Protein AF-0000000066501555 (afdb_homodimer)

Secondary structure (DSSP, 8-state):
---TT-EEEEEEE--HHHHHHHHHHH----HHHH-HHHHHTSTTSSPBPPHHHHHTHHHHHHHHHSTT-EEEEEEEEE-SPPBTT-EEEEEEEEEEEETTEEEEEEEEEEE-SSTT---EEEEEEEEEEE-TT-----------------/---TT-EEEEEEE--HHHHHHHHHHH----HHHH-HHHHHTSTTSSPBPPHHHHHTHHHHHHHHHSTT-EEEEEEEEE-SPPBTT-EEEEEEEEEEEETTEEEEEEEEEEE-SSTT---EEEEEEEEEEE-TT-----------------

Radius of gyration: 21.69 Å; Cα contacts (8 Å, |Δi|>4): 654; chains: 2; bounding box: 65×67×71 Å

Structure (mmCIF, N/CA/C/O backbone):
data_AF-0000000066501555-model_v1
#
loop_
_entity.id
_entity.type
_entity.pdbx_description
1 polymer 'MaoC-like domain-containing protein'
#
loop_
_atom_site.group_PDB
_atom_site.id
_atom_site.type_symbol
_atom_site.label_atom_id
_atom_site.label_alt_id
_atom_site.label_comp_id
_atom_site.label_asym_id
_atom_site.label_entity_id
_atom_site.label_seq_id
_atom_site.pdbx_PDB_ins_code
_atom_site.Cartn_x
_atom_site.Cartn_y
_atom_site.Cartn_z
_atom_site.occupancy
_atom_site.B_iso_or_equiv
_atom_site.auth_seq_id
_atom_site.auth_comp_id
_atom_site.auth_asym_id
_atom_site.auth_atom_id
_atom_site.pdbx_PDB_model_num
ATOM 1 N N . MET A 1 1 ? -9.945 20.438 16.562 1 82.12 1 MET A N 1
ATOM 2 C CA . MET A 1 1 ? -9.023 19.594 17.312 1 82.12 1 MET A CA 1
ATOM 3 C C . MET A 1 1 ? -9.375 18.125 17.141 1 82.12 1 MET A C 1
ATOM 5 O O . MET A 1 1 ? -10.547 17.75 17.172 1 82.12 1 MET A O 1
ATOM 9 N N . ILE A 1 2 ? -8.383 17.25 16.859 1 92.44 2 ILE A N 1
ATOM 10 C CA . ILE A 1 2 ? -8.656 15.836 16.672 1 92.44 2 ILE A CA 1
ATOM 11 C C . ILE A 1 2 ? -8.766 15.148 18.031 1 92.44 2 ILE A C 1
ATOM 13 O O . ILE A 1 2 ? -8.203 15.617 19.016 1 92.44 2 ILE A O 1
ATOM 17 N N . LYS A 1 3 ? -9.578 14.094 18.109 1 94.31 3 LYS A N 1
ATOM 18 C CA . LYS A 1 3 ? -9.703 13.297 19.328 1 94.31 3 LYS A CA 1
ATOM 19 C C . LYS A 1 3 ? -9.781 11.805 19 1 94.31 3 LYS A C 1
ATOM 21 O O . LYS A 1 3 ? -10.156 11.43 17.891 1 94.31 3 LYS A O 1
ATOM 26 N N . ILE A 1 4 ? -9.406 11.047 20.031 1 97.25 4 ILE A N 1
ATOM 27 C CA . ILE A 1 4 ? -9.562 9.602 19.922 1 97.25 4 ILE A CA 1
ATOM 28 C C . ILE A 1 4 ? -11.023 9.266 19.609 1 97.25 4 ILE A C 1
ATOM 30 O O . ILE A 1 4 ? -11.938 9.828 20.219 1 97.25 4 ILE A O 1
ATOM 34 N N . GLY A 1 5 ? -11.258 8.461 18.609 1 98.06 5 GLY A N 1
ATOM 35 C CA . GLY A 1 5 ? -12.609 8.094 18.203 1 98.06 5 GLY A CA 1
ATOM 36 C C . GLY A 1 5 ? -13.062 8.789 16.922 1 98.06 5 GLY A C 1
ATOM 37 O O . GLY A 1 5 ? -14.031 8.367 16.297 1 98.06 5 GLY A O 1
ATOM 38 N N . ASP A 1 6 ? -12.375 9.852 16.547 1 98.06 6 ASP A N 1
ATOM 39 C CA . ASP A 1 6 ? -12.703 10.523 15.289 1 98.06 6 ASP A CA 1
ATOM 40 C C . ASP A 1 6 ? -12.594 9.555 14.117 1 98.06 6 ASP A C 1
ATOM 42 O O . ASP A 1 6 ? -11.672 8.75 14.047 1 98.06 6 ASP A O 1
ATOM 46 N N . ILE A 1 7 ? -13.609 9.609 13.18 1 98.62 7 ILE A N 1
ATOM 47 C CA . ILE A 1 7 ? -13.664 8.734 12.008 1 98.62 7 ILE A CA 1
ATOM 48 C C . ILE A 1 7 ? -13.695 9.578 10.734 1 98.62 7 ILE A C 1
ATOM 50 O O . ILE A 1 7 ? -14.414 10.578 10.664 1 98.62 7 ILE A O 1
ATOM 54 N N . ASP A 1 8 ? -12.906 9.242 9.789 1 98.62 8 ASP A N 1
ATOM 55 C CA . ASP A 1 8 ? -12.961 9.789 8.438 1 98.62 8 ASP A CA 1
ATOM 56 C C . ASP A 1 8 ? -13.078 8.672 7.398 1 98.62 8 ASP A C 1
ATOM 58 O O . ASP A 1 8 ? -12.75 7.52 7.684 1 98.62 8 ASP A O 1
ATOM 62 N N . GLU A 1 9 ? -13.602 8.984 6.219 1 98.44 9 GLU A N 1
ATOM 63 C CA . GLU A 1 9 ? -13.789 7.969 5.188 1 98.44 9 GLU A CA 1
ATOM 64 C C . GLU A 1 9 ? -13.641 8.57 3.791 1 98.44 9 GLU A C 1
ATOM 66 O O . GLU A 1 9 ? -13.664 9.797 3.633 1 98.44 9 GLU A O 1
ATOM 71 N N . PHE A 1 10 ? -13.469 7.75 2.885 1 97.56 10 PHE A N 1
ATOM 72 C CA . PHE A 1 10 ? -13.352 8.039 1.46 1 97.56 10 PHE A CA 1
ATOM 73 C C . PHE A 1 10 ? -13.836 6.855 0.628 1 97.56 10 PHE A C 1
ATOM 75 O O . PHE A 1 10 ? -13.516 5.703 0.931 1 97.56 10 PHE A O 1
ATOM 82 N N . THR A 1 11 ? -14.781 7.102 -0.335 1 97.38 11 THR A N 1
ATOM 83 C CA . THR A 1 11 ? -15.352 6.047 -1.162 1 97.38 11 THR A CA 1
ATOM 84 C C . THR A 1 11 ? -14.984 6.246 -2.629 1 97.38 11 THR A C 1
ATOM 86 O O . THR A 1 11 ? -15.016 7.375 -3.131 1 97.38 11 THR A O 1
ATOM 89 N N . LYS A 1 12 ? -14.719 5.121 -3.268 1 97.38 12 LYS A N 1
ATOM 90 C CA . LYS A 1 12 ? -14.336 5.18 -4.676 1 97.38 12 LYS A CA 1
ATOM 91 C C . LYS A 1 12 ? -14.719 3.898 -5.406 1 97.38 12 LYS A C 1
ATOM 93 O O . LYS A 1 12 ? -14.562 2.801 -4.867 1 97.38 12 LYS A O 1
ATOM 98 N N . LYS A 1 13 ? -15.203 4.098 -6.621 1 97.69 13 LYS A N 1
ATOM 99 C CA . LYS A 1 13 ? -15.297 2.961 -7.531 1 97.69 13 LYS A CA 1
ATOM 100 C C . LYS A 1 13 ? -13.953 2.674 -8.195 1 97.69 13 LYS A C 1
ATOM 102 O O . LYS A 1 13 ? -13.352 3.562 -8.797 1 97.69 13 LYS A O 1
ATOM 107 N N . ILE A 1 14 ? -13.469 1.446 -8.133 1 98.44 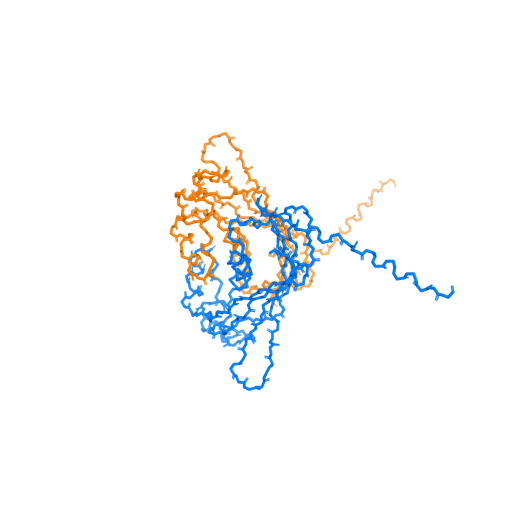14 ILE A N 1
ATOM 108 C CA . ILE A 1 14 ? -12.195 1.093 -8.75 1 98.44 14 ILE A CA 1
ATOM 109 C C . ILE A 1 14 ? -12.438 0.48 -10.133 1 98.44 14 ILE A C 1
ATOM 111 O O . ILE A 1 14 ? -12.875 -0.67 -10.234 1 98.44 14 ILE A O 1
ATOM 115 N N . THR A 1 15 ? -12.055 1.203 -11.109 1 98.44 15 THR A N 1
ATOM 116 C CA . THR A 1 15 ? -12.359 0.817 -12.477 1 98.44 15 THR A CA 1
ATOM 117 C C . THR A 1 15 ? -11.227 -0.014 -13.078 1 98.44 15 THR A C 1
ATOM 119 O O . THR A 1 15 ? -10.141 -0.095 -12.5 1 98.44 15 THR A O 1
ATOM 122 N N . SER A 1 16 ? -11.562 -0.606 -14.289 1 98.44 16 SER A N 1
ATOM 123 C CA . SER A 1 16 ? -10.531 -1.345 -15.016 1 98.44 16 SER A CA 1
ATOM 124 C C . SER A 1 16 ? -9.375 -0.437 -15.406 1 98.44 16 SER A C 1
ATOM 126 O O . SER A 1 16 ? -8.219 -0.876 -15.445 1 98.44 16 SER A O 1
ATOM 128 N N . ASN A 1 17 ? -9.711 0.8 -15.688 1 98.44 17 ASN A N 1
ATOM 129 C CA . ASN A 1 17 ? -8.656 1.751 -16.016 1 98.44 17 ASN A CA 1
ATOM 130 C C . ASN A 1 17 ? -7.754 2.031 -14.82 1 98.44 17 ASN A C 1
ATOM 132 O O . ASN A 1 17 ? -6.535 2.146 -14.969 1 98.44 17 ASN A O 1
ATOM 136 N N . ASP A 1 18 ? -8.32 2.193 -13.656 1 98.75 18 ASP A N 1
ATOM 137 C CA . ASP A 1 18 ? -7.523 2.355 -12.445 1 98.75 18 ASP A CA 1
ATOM 138 C C . ASP A 1 18 ? -6.539 1.2 -12.281 1 98.75 18 ASP A C 1
ATOM 140 O O . ASP A 1 18 ? -5.363 1.416 -11.977 1 98.75 18 ASP A O 1
ATOM 144 N N . VAL A 1 19 ? -7.047 -0.031 -12.5 1 98.81 19 VAL A N 1
ATOM 145 C CA . VAL A 1 19 ? -6.258 -1.243 -12.32 1 98.81 19 VAL A CA 1
ATOM 146 C C . VAL A 1 19 ? -5.121 -1.274 -13.344 1 98.81 19 VAL A C 1
ATOM 148 O O . VAL A 1 19 ? -3.975 -1.571 -13 1 98.81 19 VAL A O 1
ATOM 151 N N . LYS A 1 20 ? -5.41 -0.957 -14.555 1 98.62 20 LYS A N 1
ATOM 152 C CA . LYS A 1 20 ? -4.402 -0.938 -15.609 1 98.62 20 LYS A CA 1
ATOM 153 C C . LYS A 1 20 ? -3.312 0.087 -15.32 1 98.62 20 LYS A C 1
ATOM 155 O O . LYS A 1 20 ? -2.123 -0.215 -15.43 1 98.62 20 LYS A O 1
ATOM 160 N N . LEU A 1 21 ? -3.721 1.275 -14.969 1 98.69 21 LEU A N 1
ATOM 161 C CA . LEU A 1 21 ? -2.76 2.336 -14.688 1 98.69 21 LEU A CA 1
ATOM 162 C C . LEU A 1 21 ? -1.898 1.977 -13.477 1 98.69 21 LEU A C 1
ATOM 164 O O . LEU A 1 21 ? -0.69 2.227 -13.477 1 98.69 21 LEU A O 1
ATOM 168 N N . PHE A 1 22 ? -2.531 1.4 -12.453 1 98.81 22 PHE A N 1
ATOM 169 C CA . PHE A 1 22 ? -1.782 0.979 -11.273 1 98.81 22 PHE A CA 1
ATOM 170 C C . PHE A 1 22 ? -0.726 -0.054 -11.648 1 98.81 22 PHE A C 1
ATOM 172 O O . PHE A 1 22 ? 0.418 0.03 -11.195 1 98.81 22 PHE A O 1
ATOM 179 N N . SER A 1 23 ? -1.128 -1.003 -12.438 1 98.62 23 SER A N 1
ATOM 180 C CA . SER A 1 23 ? -0.2 -2.025 -12.914 1 98.62 23 SER A CA 1
ATOM 181 C C . SER A 1 23 ? 0.998 -1.397 -13.617 1 98.62 23 SER A C 1
ATOM 183 O O . SER A 1 23 ? 2.139 -1.812 -13.406 1 98.62 23 SER A O 1
ATOM 185 N N . GLU A 1 24 ? 0.751 -0.413 -14.414 1 98 24 GLU A N 1
ATOM 186 C CA . GLU A 1 24 ? 1.814 0.265 -15.148 1 98 24 GLU A CA 1
ATOM 187 C C . GLU A 1 24 ? 2.748 1.015 -14.195 1 98 24 GLU A C 1
ATOM 189 O O . GLU A 1 24 ? 3.965 1.017 -14.391 1 98 24 GLU A O 1
ATOM 194 N N . ILE A 1 25 ? 2.191 1.583 -13.227 1 98.19 25 ILE A N 1
ATOM 195 C CA . ILE A 1 25 ? 2.941 2.436 -12.312 1 98.19 25 ILE A CA 1
ATOM 196 C C . ILE A 1 25 ? 3.812 1.575 -11.398 1 98.19 25 ILE A C 1
ATOM 198 O O . ILE A 1 25 ? 4.984 1.886 -11.18 1 98.19 25 ILE A O 1
ATOM 202 N N . CYS A 1 26 ? 3.291 0.505 -10.875 1 97.62 26 CYS A N 1
ATOM 203 C CA . CYS A 1 26 ? 4.043 -0.246 -9.875 1 97.62 26 CYS A CA 1
ATOM 204 C C . CYS A 1 26 ? 4.746 -1.441 -10.508 1 97.62 26 CYS A C 1
ATOM 206 O O . CYS A 1 26 ? 5.633 -2.037 -9.898 1 97.62 26 CYS A O 1
ATOM 208 N N . GLY A 1 27 ? 4.266 -1.909 -11.711 1 97.06 27 GLY A N 1
ATOM 209 C CA . GLY A 1 27 ? 4.93 -2.994 -12.414 1 97.06 27 GLY A CA 1
ATOM 210 C C . GLY A 1 27 ? 4.297 -4.348 -12.156 1 97.06 27 GLY A C 1
ATOM 211 O O . GLY A 1 27 ? 4.758 -5.363 -12.68 1 97.06 27 GLY A O 1
ATOM 212 N N . ASP A 1 28 ? 3.291 -4.438 -11.336 1 97.88 28 ASP A N 1
ATOM 213 C CA . ASP A 1 28 ? 2.592 -5.691 -11.078 1 97.88 28 ASP A CA 1
ATOM 214 C C . ASP A 1 28 ? 1.61 -6.016 -12.203 1 97.88 28 ASP A C 1
ATOM 216 O O . ASP A 1 28 ? 0.48 -5.523 -12.211 1 97.88 28 ASP A O 1
ATOM 220 N N . ALA A 1 29 ? 2.023 -6.922 -13.047 1 97.19 29 ALA A N 1
ATOM 221 C CA . ALA A 1 29 ? 1.199 -7.309 -14.188 1 97.19 29 ALA A CA 1
ATOM 222 C C . ALA A 1 29 ? 0.666 -8.727 -14.023 1 97.19 29 ALA A C 1
ATOM 224 O O . ALA A 1 29 ? 0.484 -9.445 -15.008 1 97.19 29 ALA A O 1
ATOM 225 N N . ASN A 1 30 ? 0.492 -9.18 -12.812 1 97.12 30 ASN A N 1
ATOM 226 C CA . ASN A 1 30 ? -0.132 -10.469 -12.539 1 97.12 30 ASN A CA 1
ATOM 227 C C . ASN A 1 30 ? -1.438 -10.641 -13.305 1 97.12 30 ASN A C 1
ATOM 229 O O . ASN A 1 30 ? -2.326 -9.797 -13.227 1 97.12 30 ASN A O 1
ATOM 233 N N . PRO A 1 31 ? -1.565 -11.656 -14.047 1 96.31 31 PRO A N 1
ATOM 234 C CA . PRO A 1 31 ? -2.73 -11.805 -14.922 1 96.31 31 PRO A CA 1
ATOM 235 C C . PRO A 1 31 ? -4.047 -11.82 -14.156 1 96.31 31 PRO A C 1
ATOM 237 O O . PRO A 1 31 ? -5.098 -11.492 -14.711 1 96.31 31 PRO A O 1
ATOM 240 N N . ILE A 1 32 ? -4.035 -12.133 -12.898 1 96.31 32 ILE A N 1
ATOM 241 C CA . ILE A 1 32 ? -5.254 -12.18 -12.102 1 96.31 32 ILE A CA 1
ATOM 242 C C . ILE A 1 32 ? -5.898 -10.797 -12.055 1 96.31 32 ILE A C 1
ATOM 244 O O . ILE A 1 32 ? -7.086 -10.664 -11.75 1 96.31 32 ILE A O 1
ATOM 248 N N . HIS A 1 33 ? -5.109 -9.75 -12.312 1 98.25 33 HIS A N 1
ATOM 249 C CA . HIS A 1 33 ? -5.598 -8.383 -12.227 1 98.25 33 HIS A CA 1
ATOM 250 C C . HIS A 1 33 ? -6.012 -7.855 -13.594 1 98.25 33 HIS A C 1
ATOM 252 O O . HIS A 1 33 ? -6.758 -6.879 -13.695 1 98.25 33 HIS A O 1
ATOM 258 N N . LEU A 1 34 ? -5.555 -8.438 -14.641 1 98 34 LEU A N 1
ATOM 259 C CA . LEU A 1 34 ? -5.582 -7.738 -15.922 1 98 34 LEU A CA 1
ATOM 260 C C . LEU A 1 34 ? -6.215 -8.609 -17 1 98 34 LEU A C 1
ATOM 262 O O . LEU A 1 34 ? -6.73 -8.094 -18 1 98 34 LEU A O 1
ATOM 266 N N . ASP A 1 35 ? -6.129 -9.922 -16.859 1 97.44 35 ASP A N 1
ATOM 267 C CA . ASP A 1 35 ? -6.496 -10.852 -17.922 1 97.44 35 ASP A CA 1
ATOM 268 C C . ASP A 1 35 ? -7.812 -11.562 -17.594 1 97.44 35 ASP A C 1
ATOM 270 O O . ASP A 1 35 ? -7.828 -12.547 -16.859 1 97.44 35 ASP A O 1
ATOM 274 N N . GLU A 1 36 ? -8.852 -11.172 -18.266 1 97.44 36 GLU A N 1
ATOM 275 C CA . GLU A 1 36 ? -10.172 -11.727 -18.016 1 97.44 36 GLU A CA 1
ATOM 276 C C . GLU A 1 36 ? -10.211 -13.219 -18.328 1 97.44 36 GLU A C 1
ATOM 278 O O . GLU A 1 36 ? -10.852 -14 -17.609 1 97.44 36 GLU A O 1
ATOM 283 N N . SER A 1 37 ? -9.586 -13.578 -19.453 1 97.38 37 SER A N 1
ATOM 284 C CA . SER A 1 37 ? -9.57 -14.984 -19.828 1 97.38 37 SER A CA 1
ATOM 285 C C . SER A 1 37 ? -8.867 -15.836 -18.781 1 97.38 37 SER A C 1
ATOM 287 O O . SER A 1 37 ? -9.32 -16.938 -18.453 1 97.38 37 SER A O 1
ATOM 289 N N . TYR A 1 38 ? -7.789 -15.352 -18.297 1 95.25 38 TYR A N 1
ATOM 290 C CA . TYR A 1 38 ? -7.082 -16.047 -17.234 1 95.25 38 TYR A CA 1
ATOM 291 C C . TYR A 1 38 ? -7.938 -16.125 -15.969 1 95.25 38 TYR A C 1
ATOM 293 O O . TYR A 1 38 ? -8.086 -17.203 -15.375 1 95.25 38 TYR A O 1
ATOM 301 N N . SER A 1 39 ? -8.477 -14.984 -15.555 1 95.88 39 SER A N 1
ATOM 302 C CA . SER A 1 39 ? -9.203 -14.875 -14.297 1 95.88 39 SER A CA 1
ATOM 303 C C . SER A 1 39 ? -10.453 -15.742 -14.305 1 95.88 39 SER A C 1
ATOM 305 O O . SER A 1 39 ? -10.859 -16.266 -13.266 1 95.88 39 SER A O 1
ATOM 307 N N . LYS A 1 40 ? -11.047 -15.961 -15.453 1 96.81 40 LYS A N 1
ATOM 308 C CA . LYS A 1 40 ? -12.219 -16.812 -15.586 1 96.81 40 LYS A CA 1
ATOM 309 C C . LYS A 1 40 ? -11.914 -18.25 -15.164 1 96.81 40 LYS A C 1
ATOM 311 O O . LYS A 1 40 ? -12.812 -18.984 -14.734 1 96.81 40 LYS A O 1
ATOM 316 N N . LYS A 1 41 ? -10.727 -18.594 -15.25 1 94.69 41 LYS A N 1
ATOM 317 C CA . LYS A 1 41 ? -10.312 -19.969 -14.953 1 94.69 41 LYS A CA 1
ATOM 318 C C . LYS A 1 41 ? -9.875 -20.094 -13.5 1 94.69 41 LYS A C 1
ATOM 320 O O . LYS A 1 41 ? -9.547 -21.203 -13.039 1 94.69 41 LYS A O 1
ATOM 325 N N . THR A 1 42 ? -9.773 -18.984 -12.82 1 93.38 42 THR A N 1
ATOM 326 C CA . THR A 1 42 ? -9.43 -19.016 -11.406 1 93.38 42 THR A CA 1
ATOM 327 C C . THR A 1 42 ? -10.688 -19.156 -10.547 1 93.38 42 THR A C 1
ATOM 329 O O . THR A 1 42 ? -11.805 -19.109 -11.062 1 93.38 42 THR A O 1
ATOM 332 N N . ARG A 1 43 ? -10.492 -19.281 -9.258 1 93.69 43 ARG A N 1
ATOM 333 C CA . ARG A 1 43 ? -11.609 -19.391 -8.328 1 93.69 43 ARG A CA 1
ATOM 334 C C . ARG A 1 43 ? -12.406 -18.078 -8.273 1 93.69 43 ARG A C 1
ATOM 336 O O . ARG A 1 43 ? -13.547 -18.062 -7.797 1 93.69 43 ARG A O 1
ATOM 343 N N . TYR A 1 44 ? -11.883 -17.047 -8.766 1 95.44 44 TYR A N 1
ATOM 344 C CA . TYR A 1 44 ? -12.531 -15.75 -8.648 1 95.44 44 TYR A CA 1
ATOM 345 C C . TYR A 1 44 ? -13.5 -15.523 -9.797 1 95.44 44 TYR A C 1
ATOM 347 O O . TYR A 1 44 ? -14.453 -14.75 -9.672 1 95.44 44 TYR A O 1
ATOM 355 N N . GLY A 1 45 ? -13.195 -16.094 -10.906 1 96.94 45 GLY A N 1
ATOM 356 C CA . GLY A 1 45 ? -14.094 -16 -12.047 1 96.94 45 GLY A CA 1
ATOM 357 C C . GLY A 1 45 ? -14.008 -14.688 -12.789 1 96.94 45 GLY A C 1
ATOM 358 O O . GLY A 1 45 ? -14.523 -14.555 -13.898 1 96.94 45 GLY A O 1
ATOM 359 N N . LYS A 1 46 ? -13.492 -13.695 -12.195 1 96.94 46 LYS A N 1
ATOM 360 C CA . LYS A 1 46 ? -13.273 -12.375 -12.781 1 96.94 46 LYS A CA 1
ATOM 361 C C . LYS A 1 46 ? -12.031 -11.711 -12.203 1 96.94 46 LYS A C 1
ATOM 363 O O . LYS A 1 46 ? -11.484 -12.18 -11.203 1 96.94 46 LYS A O 1
ATOM 368 N N . CYS A 1 47 ? -11.57 -10.609 -12.844 1 97.94 47 CYS A N 1
ATOM 369 C CA . CYS A 1 47 ? -10.359 -9.938 -12.398 1 97.94 47 CYS A CA 1
ATOM 370 C C . CYS A 1 47 ? -10.555 -9.32 -11.016 1 97.94 47 CYS A C 1
ATOM 372 O O . CYS A 1 47 ? -11.578 -8.695 -10.75 1 97.94 47 CYS A O 1
ATOM 374 N N . ILE A 1 48 ? -9.594 -9.508 -10.219 1 98 48 ILE A N 1
ATOM 375 C CA . ILE A 1 48 ? -9.586 -8.875 -8.906 1 98 48 ILE A CA 1
ATOM 376 C C . ILE A 1 48 ? -8.648 -7.672 -8.922 1 98 48 ILE A C 1
ATOM 378 O O . ILE A 1 48 ? -7.746 -7.59 -9.75 1 98 48 ILE A O 1
ATOM 382 N N . VAL A 1 49 ? -8.898 -6.715 -8.062 1 98.62 49 VAL A N 1
ATOM 383 C CA . VAL A 1 49 ? -8.094 -5.508 -7.914 1 98.62 49 VAL A CA 1
ATOM 384 C C . VAL A 1 49 ? -6.844 -5.82 -7.098 1 98.62 49 VAL A C 1
ATOM 386 O O . VAL A 1 49 ? -6.891 -6.621 -6.16 1 98.62 49 VAL A O 1
ATOM 389 N N . HIS A 1 50 ? -5.734 -5.227 -7.496 1 98.75 50 HIS A N 1
ATOM 390 C CA . HIS A 1 50 ? -4.551 -5.332 -6.648 1 98.75 50 HIS A CA 1
ATOM 391 C C . HIS A 1 50 ? -4.875 -4.957 -5.203 1 98.75 50 HIS A C 1
ATOM 393 O O . HIS A 1 50 ? -5.391 -3.865 -4.941 1 98.75 50 HIS A O 1
ATOM 399 N N . GLY A 1 51 ? -4.469 -5.801 -4.27 1 98.62 51 GLY A N 1
ATOM 400 C CA . GLY A 1 51 ? -4.641 -5.449 -2.871 1 98.62 51 GLY A CA 1
ATOM 401 C C . GLY A 1 51 ? -3.979 -4.133 -2.502 1 98.62 51 GLY A C 1
ATOM 402 O O . GLY A 1 51 ? -4.539 -3.342 -1.741 1 98.62 51 GLY A O 1
ATOM 403 N N . ALA A 1 52 ? -2.822 -3.916 -3.02 1 98.75 52 ALA A N 1
ATOM 404 C CA . ALA A 1 52 ? -2.059 -2.703 -2.738 1 98.75 52 ALA A CA 1
ATOM 405 C C . ALA A 1 52 ? -2.803 -1.462 -3.223 1 98.75 52 ALA A C 1
ATOM 407 O O . ALA A 1 52 ? -2.717 -0.397 -2.605 1 98.75 52 ALA A O 1
ATOM 408 N N . LEU A 1 53 ? -3.498 -1.544 -4.332 1 98.81 53 LEU A N 1
ATOM 409 C CA . LEU A 1 53 ? -4.312 -0.429 -4.805 1 98.81 53 LEU A CA 1
ATOM 410 C C . LEU A 1 53 ? -5.453 -0.141 -3.832 1 98.81 53 LEU A C 1
ATOM 412 O O . LEU A 1 53 ? -5.676 1.013 -3.457 1 98.81 53 LEU A O 1
ATOM 416 N N . VAL A 1 54 ? -6.152 -1.123 -3.406 1 98.81 54 VAL A N 1
ATOM 417 C CA . VAL A 1 54 ? -7.219 -0.941 -2.428 1 98.81 54 VAL A CA 1
ATOM 418 C C . VAL A 1 54 ? -6.648 -0.343 -1.145 1 98.81 54 VAL A C 1
ATOM 420 O O . VAL A 1 54 ? -7.203 0.616 -0.6 1 98.81 54 VAL A O 1
ATOM 423 N N . ALA A 1 55 ? -5.527 -0.898 -0.691 1 98.88 55 ALA A N 1
ATOM 424 C CA . ALA A 1 55 ? -4.891 -0.436 0.54 1 98.88 55 ALA A CA 1
ATOM 425 C C . ALA A 1 55 ? -4.48 1.029 0.428 1 98.88 55 ALA A C 1
ATOM 427 O O . ALA A 1 55 ? -4.441 1.748 1.43 1 98.88 55 ALA A O 1
ATOM 428 N N . SER A 1 56 ? -4.156 1.479 -0.727 1 98.81 56 SER A N 1
ATOM 429 C CA . SER A 1 56 ? -3.676 2.842 -0.924 1 98.81 56 SER A CA 1
ATOM 430 C C . SER A 1 56 ? -4.781 3.861 -0.67 1 98.81 56 SER A C 1
ATOM 432 O O . SER A 1 56 ? -4.512 5.055 -0.516 1 98.81 56 SER A O 1
ATOM 434 N N . LEU A 1 57 ? -6.02 3.467 -0.599 1 98.81 57 LEU A N 1
ATOM 435 C CA . LEU A 1 57 ? -7.113 4.371 -0.273 1 98.81 57 LEU A CA 1
ATOM 436 C C . LEU A 1 57 ? -7.047 4.801 1.188 1 98.81 57 LEU A C 1
ATOM 438 O O . LEU A 1 57 ? -7.59 5.848 1.557 1 98.81 57 LEU A O 1
ATOM 442 N N . ILE A 1 58 ? -6.387 4.043 2.002 1 98.88 58 ILE A N 1
ATOM 443 C CA . ILE A 1 58 ? -6.328 4.309 3.436 1 98.88 58 ILE A CA 1
ATOM 444 C C . ILE A 1 58 ? -5.508 5.57 3.693 1 98.88 58 ILE A C 1
ATOM 446 O O . ILE A 1 58 ? -5.996 6.523 4.309 1 98.88 58 ILE A O 1
ATOM 450 N N . PRO A 1 59 ? -4.27 5.609 3.189 1 98.69 59 PRO A N 1
ATOM 451 C CA . PRO A 1 59 ? -3.543 6.867 3.377 1 98.69 59 PRO A CA 1
ATOM 452 C C . PRO A 1 59 ? -4.25 8.062 2.74 1 98.69 59 PRO A C 1
ATOM 454 O O . PRO A 1 59 ? -4.102 9.195 3.207 1 98.69 59 PRO A O 1
ATOM 457 N N . SER A 1 60 ? -5.039 7.84 1.72 1 98.56 60 SER A N 1
ATOM 458 C CA . SER A 1 60 ? -5.797 8.922 1.097 1 98.56 60 SER A CA 1
ATOM 459 C C . SER A 1 60 ? -6.801 9.523 2.072 1 98.56 60 SER A C 1
ATOM 461 O O . SER A 1 60 ? -6.973 10.742 2.117 1 98.56 60 SER A O 1
ATOM 463 N N . VAL A 1 61 ? -7.484 8.695 2.852 1 98.62 61 VAL A N 1
ATOM 464 C CA . VAL A 1 61 ? -8.406 9.172 3.881 1 98.62 61 VAL A CA 1
ATOM 465 C C . VAL A 1 61 ? -7.66 10.07 4.863 1 98.62 61 VAL A C 1
ATOM 467 O O . VAL A 1 61 ? -8.117 11.164 5.18 1 98.62 61 VAL A O 1
ATOM 470 N N . VAL A 1 62 ? -6.516 9.633 5.289 1 97.94 62 VAL A N 1
ATOM 471 C CA . VAL A 1 62 ? -5.742 10.328 6.312 1 97.94 62 VAL A CA 1
ATOM 472 C C . VAL A 1 62 ? -5.242 11.664 5.766 1 97.94 62 VAL A C 1
ATOM 474 O O . VAL A 1 62 ? -5.363 12.695 6.422 1 97.94 62 VAL A O 1
ATOM 477 N N . SER A 1 63 ? -4.703 11.625 4.562 1 96.69 63 SER A N 1
ATOM 478 C CA . SER A 1 63 ? -4.148 12.828 3.947 1 96.69 63 SER A CA 1
ATOM 479 C C . SER A 1 63 ? -5.23 13.875 3.719 1 96.69 63 SER A C 1
ATOM 481 O O . SER A 1 63 ? -4.969 15.078 3.838 1 96.69 63 SER A O 1
ATOM 483 N N . LYS A 1 64 ? -6.402 13.445 3.32 1 96.5 64 LYS A N 1
ATOM 484 C CA . LYS A 1 64 ? -7.516 14.367 3.104 1 96.5 64 LYS A CA 1
ATOM 485 C C . LYS A 1 64 ? -7.938 15.039 4.41 1 96.5 64 LYS A C 1
ATOM 487 O O . LYS A 1 64 ? -8.242 16.234 4.434 1 96.5 64 LYS A O 1
ATOM 492 N N . ALA A 1 65 ? -7.879 14.32 5.473 1 95.75 65 ALA A N 1
ATOM 493 C CA . ALA A 1 65 ? -8.297 14.836 6.777 1 95.75 65 ALA A CA 1
ATOM 494 C C . ALA A 1 65 ? -7.199 15.688 7.406 1 95.75 65 ALA A C 1
ATOM 496 O O . ALA A 1 65 ? -7.484 16.625 8.156 1 95.75 65 ALA A O 1
ATOM 497 N N . MET A 1 66 ? -5.977 15.375 7.078 1 94.31 66 MET A N 1
ATOM 498 C CA . MET A 1 66 ? -4.836 16.016 7.723 1 94.31 66 MET A CA 1
ATOM 499 C C . MET A 1 66 ? -3.732 16.312 6.707 1 94.31 66 MET A C 1
ATOM 501 O O . MET A 1 66 ? -2.646 15.727 6.781 1 94.31 66 MET A O 1
ATOM 505 N N . PRO A 1 67 ? -3.955 17.219 5.875 1 92.06 67 PRO A N 1
ATOM 506 C CA . PRO A 1 67 ? -2.916 17.547 4.895 1 92.06 67 PRO A CA 1
ATOM 507 C C . PRO A 1 67 ? -1.575 17.875 5.543 1 92.06 67 PRO A C 1
ATOM 509 O O . PRO A 1 67 ? -1.538 18.5 6.609 1 92.06 67 PRO A O 1
ATOM 512 N N . GLY A 1 68 ? -0.531 17.453 4.887 1 92.06 68 GLY A N 1
ATOM 513 C CA . GLY A 1 68 ? 0.806 17.703 5.402 1 92.06 68 GLY A CA 1
ATOM 514 C C . GLY A 1 68 ? 1.317 16.578 6.289 1 92.06 68 GLY A C 1
ATOM 515 O O . GLY A 1 68 ? 2.484 16.578 6.688 1 92.06 68 GLY A O 1
ATOM 516 N N . CYS A 1 69 ? 0.47 15.625 6.57 1 95.44 69 CYS A N 1
ATOM 517 C CA . CYS A 1 69 ? 0.886 14.508 7.422 1 95.44 69 CYS A CA 1
ATOM 518 C C . CYS A 1 69 ? 1.888 13.617 6.699 1 95.44 69 CYS A C 1
ATOM 520 O O . CYS A 1 69 ? 1.989 13.656 5.473 1 95.44 69 CYS A O 1
ATOM 522 N N . ILE A 1 70 ? 2.615 12.852 7.531 1 95.88 70 ILE A N 1
ATOM 523 C CA . ILE A 1 70 ? 3.594 11.898 7.02 1 95.88 70 ILE A CA 1
ATOM 524 C C . ILE A 1 70 ? 3.23 10.484 7.477 1 95.88 70 ILE A C 1
ATOM 526 O O . ILE A 1 70 ? 3.082 10.234 8.672 1 95.88 70 ILE A O 1
ATOM 530 N N . TYR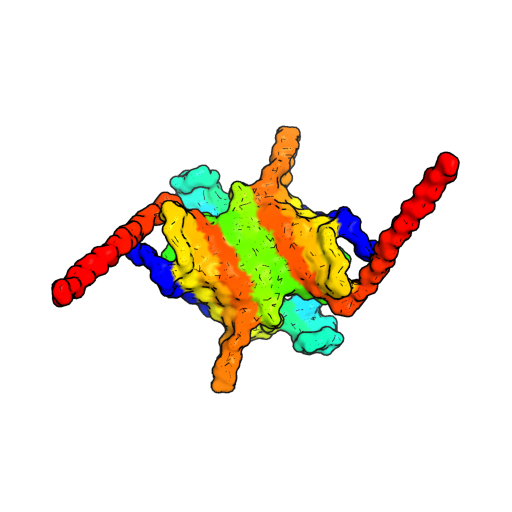 A 1 71 ? 3.09 9.609 6.535 1 97.31 71 TYR A N 1
ATOM 531 C CA . TYR A 1 71 ? 2.777 8.211 6.824 1 97.31 71 TYR A CA 1
ATOM 532 C C . TYR A 1 71 ? 4.016 7.465 7.309 1 97.31 71 TYR A C 1
ATOM 534 O O . TYR A 1 71 ? 5.055 7.484 6.645 1 97.31 71 TYR A O 1
ATOM 542 N N . ILE A 1 72 ? 3.918 6.73 8.461 1 97.94 72 ILE A N 1
ATOM 543 C CA . ILE A 1 72 ? 5.168 6.18 8.969 1 97.94 72 ILE A CA 1
ATOM 544 C C . ILE A 1 72 ? 5.031 4.672 9.156 1 97.94 72 ILE A C 1
ATOM 546 O O . ILE A 1 72 ? 6.031 3.957 9.266 1 97.94 72 ILE A O 1
ATOM 550 N N . HIS A 1 73 ? 3.816 4.184 9.297 1 98.88 73 HIS A N 1
ATOM 551 C CA . HIS A 1 73 ? 3.604 2.752 9.469 1 98.88 73 HIS A CA 1
ATOM 552 C C . HIS A 1 73 ? 2.246 2.33 8.914 1 98.88 73 HIS A C 1
ATOM 554 O O . HIS A 1 73 ? 1.263 3.062 9.047 1 98.88 73 HIS A O 1
ATOM 560 N N . GLU A 1 74 ? 2.207 1.147 8.352 1 98.88 74 GLU A N 1
ATOM 561 C CA . GLU A 1 74 ? 0.946 0.547 7.922 1 98.88 74 GLU A CA 1
ATOM 562 C C . GLU A 1 74 ? 0.996 -0.975 8.031 1 98.88 74 GLU A C 1
ATOM 564 O O . GLU A 1 74 ? 1.988 -1.597 7.645 1 98.88 74 GLU A O 1
ATOM 569 N N . GLU A 1 75 ? -0.027 -1.529 8.562 1 98.94 75 GLU A N 1
ATOM 570 C CA . GLU A 1 75 ? -0.263 -2.969 8.555 1 98.94 75 GLU A CA 1
ATOM 571 C C . GLU A 1 75 ? -1.665 -3.295 8.047 1 98.94 75 GLU A C 1
ATOM 573 O O . GLU A 1 75 ? -2.654 -2.756 8.547 1 98.94 75 GLU A O 1
ATOM 578 N N . VAL A 1 76 ? -1.712 -4.23 7.078 1 98.88 76 VAL A N 1
ATOM 579 C CA . VAL A 1 76 ? -3.012 -4.566 6.508 1 98.88 76 VAL A CA 1
ATOM 580 C C . VAL A 1 76 ? -3.135 -6.078 6.352 1 98.88 76 VAL A C 1
ATOM 582 O O . VAL A 1 76 ? -2.158 -6.758 6.023 1 98.88 76 VAL A O 1
ATOM 585 N N . ASN A 1 77 ? -4.289 -6.562 6.621 1 98.88 77 ASN A N 1
ATOM 586 C CA . ASN A 1 77 ? -4.75 -7.91 6.297 1 98.88 77 ASN A CA 1
ATOM 587 C C . ASN A 1 77 ? -5.773 -7.895 5.168 1 98.88 77 ASN A C 1
ATOM 589 O O . ASN A 1 77 ? -6.812 -7.242 5.273 1 98.88 77 ASN A O 1
ATOM 593 N N . PHE A 1 78 ? -5.414 -8.57 4.125 1 98.62 78 PHE A N 1
ATOM 594 C CA . PHE A 1 78 ? -6.344 -8.719 3.012 1 98.62 78 PHE A CA 1
ATOM 595 C C . PHE A 1 78 ? -7.273 -9.906 3.24 1 98.62 78 PHE A C 1
ATOM 597 O O . PHE A 1 78 ? -6.871 -11.062 3.074 1 98.62 78 PHE A O 1
ATOM 604 N N . THR A 1 79 ? -8.555 -9.625 3.467 1 97.69 79 THR A N 1
ATOM 605 C CA . THR A 1 79 ? -9.43 -10.656 4.016 1 97.69 79 THR A CA 1
ATOM 606 C C . THR A 1 79 ? -10.305 -11.266 2.92 1 97.69 79 THR A C 1
ATOM 608 O O . THR A 1 79 ? -10.711 -12.43 3.014 1 97.69 79 THR A O 1
ATOM 611 N N . LYS A 1 80 ? -10.664 -10.492 1.959 1 96.69 80 LYS A N 1
ATOM 612 C CA . LYS A 1 80 ? -11.469 -10.914 0.812 1 96.69 80 LYS A CA 1
ATOM 613 C C . LYS A 1 80 ? -11.023 -10.188 -0.458 1 96.69 80 LYS A C 1
ATOM 615 O O . LYS A 1 80 ? -10.406 -9.125 -0.39 1 96.69 80 LYS A O 1
ATOM 620 N N . PRO A 1 81 ? -11.352 -10.75 -1.571 1 96.88 81 PRO A N 1
ATOM 621 C CA . PRO A 1 81 ? -10.977 -10.062 -2.807 1 96.88 81 PRO A CA 1
ATOM 622 C C . PRO A 1 81 ? -11.852 -8.844 -3.088 1 96.88 81 PRO A C 1
ATOM 624 O O . PRO A 1 81 ? -13 -8.789 -2.635 1 96.88 81 PRO A O 1
ATOM 627 N N . THR A 1 82 ? -11.273 -7.867 -3.703 1 97.25 82 THR A N 1
ATOM 628 C CA . THR A 1 82 ? -11.992 -6.785 -4.359 1 97.25 82 THR A CA 1
ATOM 629 C C . THR A 1 82 ? -12.031 -7 -5.871 1 97.25 82 THR A C 1
ATOM 631 O O . THR A 1 82 ? -11.016 -7.352 -6.477 1 97.25 82 THR A O 1
ATOM 634 N N . PHE A 1 83 ? -13.195 -6.797 -6.461 1 97.56 83 PHE A N 1
ATOM 635 C CA . PHE A 1 83 ? -13.32 -7.023 -7.895 1 97.56 83 PHE A CA 1
ATOM 636 C C . PHE A 1 83 ? -13.336 -5.703 -8.656 1 97.56 83 PHE A C 1
ATOM 638 O O . PHE A 1 83 ? -13.734 -4.672 -8.109 1 97.56 83 PHE A O 1
ATOM 645 N N . VAL A 1 84 ? -12.844 -5.801 -9.883 1 97.62 84 VAL A N 1
ATOM 646 C CA . VAL A 1 84 ? -12.875 -4.633 -10.758 1 97.62 84 VAL A CA 1
ATOM 647 C C . VAL A 1 84 ? -14.297 -4.086 -10.836 1 97.62 84 VAL A C 1
ATOM 649 O O . VAL A 1 84 ? -15.258 -4.848 -11 1 97.62 84 VAL A O 1
ATOM 652 N N . ASN A 1 85 ? -14.414 -2.758 -10.586 1 96.81 85 ASN A N 1
ATOM 653 C CA . ASN A 1 85 ? -15.648 -1.984 -10.656 1 96.81 85 ASN A CA 1
ATOM 654 C C . ASN A 1 85 ? -16.422 -2.059 -9.344 1 96.81 85 ASN A C 1
ATOM 656 O O . ASN A 1 85 ? -17.562 -1.569 -9.258 1 96.81 85 ASN A O 1
ATOM 660 N N . ASP A 1 86 ? -15.859 -2.674 -8.344 1 96.12 86 ASP A N 1
ATOM 661 C CA . ASP A 1 86 ? -16.453 -2.572 -7.012 1 96.12 86 ASP A CA 1
ATOM 662 C C . ASP A 1 86 ? -16.375 -1.139 -6.488 1 96.12 86 ASP A C 1
ATOM 664 O O . ASP A 1 86 ? -15.484 -0.376 -6.867 1 96.12 86 ASP A O 1
ATOM 668 N N . ILE A 1 87 ? -17.312 -0.781 -5.664 1 97.25 87 ILE A N 1
ATOM 669 C CA . ILE A 1 87 ? -17.25 0.445 -4.875 1 97.25 87 ILE A CA 1
ATOM 670 C C . ILE A 1 87 ? -16.672 0.144 -3.498 1 97.25 87 ILE A C 1
ATOM 672 O O . ILE A 1 87 ? -17.203 -0.684 -2.756 1 97.25 87 ILE A O 1
ATOM 676 N N . VAL A 1 88 ? -15.586 0.845 -3.184 1 97.75 88 VAL A N 1
ATOM 677 C CA . VAL A 1 88 ? -14.859 0.565 -1.949 1 97.75 88 VAL A CA 1
ATOM 678 C C . VAL A 1 88 ? -14.898 1.788 -1.035 1 97.75 88 VAL A C 1
ATOM 680 O O . VAL A 1 88 ? -14.625 2.908 -1.473 1 97.75 88 VAL A O 1
ATOM 683 N N . LYS A 1 89 ? -15.258 1.561 0.185 1 98.06 89 LYS A N 1
ATOM 684 C CA . LYS A 1 89 ? -15.148 2.568 1.236 1 98.06 89 LYS A CA 1
ATOM 685 C C . LYS A 1 89 ? -13.945 2.303 2.137 1 98.06 89 LYS A C 1
ATOM 687 O O . LYS A 1 89 ? -13.859 1.247 2.768 1 98.06 89 LYS A O 1
ATOM 692 N N . ALA A 1 90 ? -13.055 3.246 2.182 1 98.75 90 ALA A N 1
ATOM 693 C CA . ALA A 1 90 ? -11.953 3.225 3.148 1 98.75 90 ALA A CA 1
ATOM 694 C C . ALA A 1 90 ? -12.281 4.086 4.363 1 98.75 90 ALA A C 1
ATOM 696 O O . ALA A 1 90 ? -12.805 5.191 4.227 1 98.75 90 ALA A O 1
ATOM 697 N N . GLU A 1 91 ? -11.914 3.533 5.512 1 98.81 91 GLU A N 1
ATOM 698 C CA . GLU A 1 91 ? -12.234 4.219 6.762 1 98.81 91 GLU A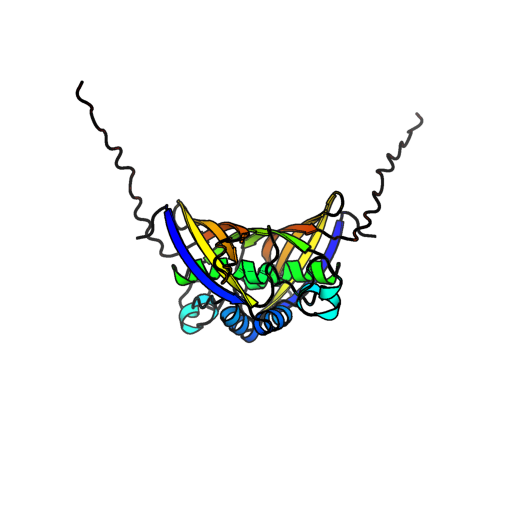 CA 1
ATOM 699 C C . GLU A 1 91 ? -11.062 4.164 7.734 1 98.81 91 GLU A C 1
ATOM 701 O O . GLU A 1 91 ? -10.398 3.133 7.859 1 98.81 91 GLU A O 1
ATOM 706 N N . THR A 1 92 ? -10.883 5.289 8.43 1 98.88 92 THR A N 1
ATOM 707 C CA . THR A 1 92 ? -9.883 5.348 9.492 1 98.88 92 THR A CA 1
ATOM 708 C C . THR A 1 92 ? -10.5 5.883 10.781 1 98.88 92 THR A C 1
ATOM 710 O O . THR A 1 92 ? -11.359 6.77 10.75 1 98.88 92 THR A O 1
ATOM 713 N N . LYS A 1 93 ? -10.094 5.293 11.875 1 98.88 93 LYS A N 1
ATOM 714 C CA . LYS A 1 93 ? -10.516 5.734 13.203 1 98.88 93 LYS A CA 1
ATOM 715 C C . LYS A 1 93 ? -9.305 5.992 14.094 1 98.88 93 LYS A C 1
ATOM 717 O O . LYS A 1 93 ? -8.453 5.113 14.266 1 98.88 93 LYS A O 1
ATOM 722 N N . ILE A 1 94 ? -9.266 7.195 14.695 1 98.69 94 ILE A N 1
ATOM 723 C CA . ILE A 1 94 ? -8.164 7.5 15.602 1 98.69 94 ILE A CA 1
ATOM 724 C C . ILE A 1 94 ? -8.289 6.668 16.875 1 98.69 94 ILE A C 1
ATOM 726 O O . ILE A 1 94 ? -9.305 6.738 17.562 1 98.69 94 ILE A O 1
ATOM 730 N N . ILE A 1 95 ? -7.223 5.973 17.234 1 98.81 95 ILE A N 1
ATOM 731 C CA . ILE A 1 95 ? -7.312 5.113 18.406 1 98.81 95 ILE A CA 1
ATOM 732 C C . ILE A 1 95 ? -6.238 5.504 19.422 1 98.81 95 ILE A C 1
ATOM 734 O O . ILE A 1 95 ? -6.266 5.059 20.562 1 98.81 95 ILE A O 1
ATOM 738 N N . ASP A 1 96 ? -5.266 6.312 19.031 1 98.38 96 ASP A N 1
ATOM 739 C CA . ASP A 1 96 ? -4.23 6.797 19.938 1 98.38 96 ASP A CA 1
ATOM 740 C C . ASP A 1 96 ? -3.588 8.078 19.406 1 98.38 96 ASP A C 1
ATOM 742 O O . ASP A 1 96 ? -3.469 8.258 18.203 1 98.38 96 ASP A O 1
ATOM 746 N N . ILE A 1 97 ? -3.25 8.953 20.312 1 97.12 97 ILE A N 1
ATOM 747 C CA . ILE A 1 97 ? -2.506 10.18 20.016 1 97.12 97 ILE A CA 1
ATOM 748 C C . ILE A 1 97 ? -1.354 10.328 21 1 97.12 97 ILE A C 1
ATOM 750 O O . ILE A 1 97 ? -1.575 10.453 22.203 1 97.12 97 ILE A O 1
ATOM 754 N N . THR A 1 98 ? -0.185 10.32 20.484 1 96.06 98 THR A N 1
ATOM 755 C CA . THR A 1 98 ? 1.017 10.484 21.297 1 96.06 98 THR A CA 1
ATOM 756 C C . THR A 1 98 ? 1.957 11.508 20.672 1 96.06 98 THR A C 1
ATOM 758 O O . THR A 1 98 ? 2.631 11.211 19.672 1 96.06 98 THR A O 1
ATOM 761 N N . GLY A 1 99 ? 2.004 12.695 21.281 1 94 99 GLY A N 1
ATOM 762 C CA . GLY A 1 99 ? 2.781 13.758 20.656 1 94 99 GLY A CA 1
ATOM 763 C C . GLY A 1 99 ? 2.264 14.148 19.297 1 94 99 GLY A C 1
ATOM 764 O O . GLY A 1 99 ? 1.104 14.547 19.156 1 94 99 GLY A O 1
ATOM 765 N N . LYS A 1 100 ? 3.176 13.906 18.328 1 95.75 100 LYS A N 1
ATOM 766 C CA . LYS A 1 100 ? 2.818 14.281 16.969 1 95.75 100 LYS A CA 1
ATOM 767 C C . LYS A 1 100 ? 2.439 13.055 16.141 1 95.75 100 LYS A C 1
ATOM 769 O O . LYS A 1 100 ? 2.338 13.141 14.914 1 95.75 100 LYS A O 1
ATOM 774 N N . LYS A 1 101 ? 2.287 11.984 16.891 1 97.81 101 LYS A N 1
ATOM 775 C CA . LYS A 1 101 ? 1.918 10.742 16.219 1 97.81 101 LYS A CA 1
ATOM 776 C C . LYS A 1 101 ? 0.452 10.398 16.469 1 97.81 101 LYS A C 1
ATOM 778 O O . LYS A 1 101 ? -0.048 10.555 17.594 1 97.81 101 LYS A O 1
ATOM 783 N N . ILE A 1 102 ? -0.193 9.977 15.461 1 98.38 102 ILE A N 1
ATOM 784 C CA . ILE A 1 102 ? -1.576 9.516 15.531 1 98.38 102 ILE A CA 1
ATOM 785 C C . ILE A 1 102 ? -1.671 8.078 15.023 1 98.38 102 ILE A C 1
ATOM 787 O O . ILE A 1 102 ? -1.156 7.762 13.953 1 98.38 102 ILE A O 1
ATOM 791 N N . THR A 1 103 ? -2.307 7.211 15.797 1 98.81 103 THR A N 1
ATOM 792 C CA . THR A 1 103 ? -2.537 5.828 15.398 1 98.81 103 THR A CA 1
ATOM 793 C C . THR A 1 103 ? -3.992 5.617 14.984 1 98.81 103 THR A C 1
ATOM 795 O O . THR A 1 103 ? -4.91 6.09 15.664 1 98.81 103 THR A O 1
ATOM 798 N N . PHE A 1 104 ? -4.156 4.879 13.938 1 98.88 104 PHE A N 1
ATOM 799 C CA . PHE A 1 104 ? -5.488 4.621 13.398 1 98.88 104 PHE A CA 1
ATOM 800 C C . PHE A 1 104 ? -5.773 3.123 13.359 1 98.88 104 PHE A C 1
ATOM 802 O O . PHE A 1 104 ? -4.887 2.326 13.039 1 98.88 104 PHE A O 1
ATOM 809 N N . SER A 1 105 ? -7.035 2.725 13.672 1 98.94 105 SER A N 1
ATOM 810 C CA . SER A 1 105 ? -7.609 1.516 13.094 1 98.94 105 SER A CA 1
ATOM 811 C C . SER A 1 105 ? -8.148 1.777 11.695 1 98.94 105 SER A C 1
ATOM 813 O O . SER A 1 105 ? -8.742 2.826 11.438 1 98.94 105 SER A O 1
ATOM 815 N N . THR A 1 106 ? -7.934 0.859 10.82 1 98.94 106 THR A N 1
ATOM 816 C CA . THR A 1 106 ? -8.273 1.117 9.43 1 98.94 106 THR A CA 1
ATOM 817 C C . THR A 1 106 ? -9.055 -0.055 8.836 1 98.94 106 THR A C 1
ATOM 819 O O . THR A 1 106 ? -8.914 -1.192 9.289 1 98.94 106 THR A O 1
ATOM 822 N N . GLN A 1 107 ? -9.922 0.221 7.844 1 98.75 107 GLN A N 1
ATOM 823 C CA . GLN A 1 107 ? -10.641 -0.832 7.133 1 98.75 107 GLN A CA 1
ATOM 824 C C . GLN A 1 107 ? -11.102 -0.352 5.762 1 98.75 107 GLN A C 1
ATOM 826 O O . GLN A 1 107 ? -11.375 0.836 5.57 1 98.75 107 GLN A O 1
ATOM 831 N N . CYS A 1 108 ? -11.148 -1.287 4.855 1 98.75 108 CYS A N 1
ATOM 832 C CA . CYS A 1 108 ? -11.82 -1.09 3.574 1 98.75 108 CYS A CA 1
ATOM 833 C C . CYS A 1 108 ? -12.977 -2.07 3.406 1 98.75 108 CYS A C 1
ATOM 835 O O . CYS A 1 108 ? -12.836 -3.256 3.709 1 98.75 108 CYS A O 1
ATOM 837 N N . THR A 1 109 ? -14.07 -1.548 2.914 1 98.06 109 THR A N 1
ATOM 838 C CA . THR A 1 109 ? -15.281 -2.34 2.715 1 98.06 109 THR A CA 1
ATOM 839 C C . THR A 1 109 ? -15.812 -2.17 1.294 1 98.06 109 THR A C 1
ATOM 841 O O . THR A 1 109 ? -15.836 -1.056 0.766 1 98.06 109 THR A O 1
ATOM 844 N N . VAL A 1 110 ? -16.234 -3.273 0.695 1 97.12 110 VAL A N 1
ATOM 845 C CA . VAL A 1 110 ? -16.953 -3.195 -0.575 1 97.12 110 VAL A CA 1
ATOM 846 C C . VAL A 1 110 ? -18.438 -2.973 -0.317 1 97.12 110 VAL A C 1
ATOM 848 O O . VAL A 1 110 ? -19.062 -3.721 0.439 1 97.12 110 VAL A O 1
ATOM 851 N N . ILE A 1 111 ? -18.891 -1.89 -0.956 1 92.19 111 ILE A N 1
ATOM 852 C CA . ILE A 1 111 ? -20.297 -1.535 -0.782 1 92.19 111 ILE A CA 1
ATOM 853 C C . ILE A 1 111 ? -21.125 -2.148 -1.906 1 92.19 111 ILE A C 1
ATOM 855 O O . ILE A 1 111 ? -20.75 -2.061 -3.08 1 92.19 111 ILE A O 1
ATOM 859 N N . SER A 1 112 ? -22.031 -3.072 -1.668 1 78.81 112 SER A N 1
ATOM 860 C CA . SER A 1 112 ? -22.922 -3.668 -2.656 1 78.81 112 SER A CA 1
ATOM 861 C C . SER A 1 112 ? -24.125 -2.771 -2.922 1 78.81 112 SER A C 1
ATOM 863 O O . SER A 1 112 ? -24.562 -2.029 -2.041 1 78.81 112 SER A O 1
ATOM 865 N N . ASN A 1 113 ? -24.234 -2.381 -4.277 1 61.59 113 ASN A N 1
ATOM 866 C CA . ASN A 1 113 ? -25.453 -1.652 -4.602 1 61.59 113 ASN A CA 1
ATOM 867 C C . ASN A 1 113 ? -26.703 -2.385 -4.098 1 61.59 113 ASN A C 1
ATOM 869 O O . ASN A 1 113 ? -27.781 -1.804 -4.031 1 61.59 113 ASN A O 1
ATOM 873 N N . ASP A 1 114 ? -26.562 -3.697 -4.27 1 56 114 ASP A N 1
ATOM 874 C CA . ASP A 1 114 ? -27.844 -4.352 -4.035 1 56 114 ASP A CA 1
ATOM 875 C C . ASP A 1 114 ? -28.188 -4.367 -2.545 1 56 114 ASP A C 1
ATOM 877 O O . ASP A 1 114 ? -27.297 -4.281 -1.696 1 56 114 ASP A O 1
ATOM 881 N N . ASN A 1 115 ? -29.375 -4.031 -2.314 1 49.62 115 ASN A N 1
ATOM 882 C CA . ASN A 1 115 ? -30.094 -3.975 -1.046 1 49.62 115 ASN A CA 1
ATOM 883 C C . ASN A 1 115 ? -29.531 -4.984 -0.043 1 49.62 115 ASN A C 1
ATOM 885 O O . ASN A 1 115 ? -30.016 -5.074 1.086 1 49.62 115 ASN A O 1
ATOM 889 N N . ASP A 1 116 ? -29.078 -5.984 -0.507 1 49.25 116 ASP A N 1
ATOM 890 C CA . ASP A 1 116 ? -28.844 -6.992 0.518 1 49.25 116 ASP A CA 1
ATOM 891 C C . ASP A 1 116 ? -27.562 -6.695 1.291 1 49.25 116 ASP A C 1
ATOM 893 O O . ASP A 1 116 ? -27.078 -7.539 2.053 1 49.25 116 ASP A O 1
ATOM 897 N N . ASN A 1 117 ? -27.344 -5.523 1.763 1 50.72 117 ASN A N 1
ATOM 898 C CA . ASN A 1 117 ? -26.609 -4.77 2.764 1 50.72 117 ASN A CA 1
ATOM 899 C C . ASN A 1 117 ? -25.234 -5.395 3.041 1 50.72 117 ASN A C 1
ATOM 901 O O . ASN A 1 117 ? -24.734 -5.312 4.16 1 50.72 117 ASN A O 1
ATOM 905 N N . ILE A 1 118 ? -24.859 -6.535 2.371 1 57.09 118 ILE A N 1
ATOM 906 C CA . ILE A 1 118 ? -23.719 -7.16 3.037 1 57.09 118 ILE A CA 1
ATOM 907 C C . ILE A 1 118 ? -22.438 -6.406 2.689 1 57.09 118 ILE A C 1
ATOM 909 O O . ILE A 1 118 ? -22.047 -6.348 1.523 1 57.09 118 ILE A O 1
ATOM 913 N N . ASN A 1 119 ? -21.984 -5.449 3.547 1 68.38 119 ASN A N 1
ATOM 914 C CA . ASN A 1 119 ? -20.656 -4.844 3.545 1 68.38 119 ASN A CA 1
ATOM 915 C C . ASN A 1 119 ? -19.578 -5.863 3.879 1 68.38 119 ASN A C 1
ATOM 917 O O . ASN A 1 119 ? -19.641 -6.531 4.914 1 68.38 119 ASN A O 1
ATOM 921 N N . ASN A 1 120 ? -18.812 -6.184 2.805 1 89.94 120 ASN A N 1
ATOM 922 C CA . ASN A 1 120 ? -17.719 -7.125 2.963 1 89.94 120 ASN A CA 1
ATOM 923 C C . ASN A 1 120 ? -16.406 -6.406 3.25 1 89.94 120 ASN A C 1
ATOM 925 O O . ASN A 1 120 ? -15.906 -5.648 2.412 1 89.94 120 ASN A O 1
ATOM 929 N N . VAL A 1 121 ? -15.953 -6.582 4.516 1 97.12 121 VAL A N 1
ATOM 930 C CA . VAL A 1 121 ? -14.641 -6.043 4.867 1 97.12 121 VAL A CA 1
ATOM 931 C C . VAL A 1 121 ? -13.555 -6.785 4.098 1 97.12 121 VAL A C 1
ATOM 933 O O . VAL A 1 121 ? -13.398 -8 4.238 1 97.12 121 VAL A O 1
ATOM 936 N N . VAL A 1 122 ? -12.852 -6.023 3.301 1 98.44 122 VAL A N 1
ATOM 937 C CA . VAL A 1 122 ? -11.875 -6.672 2.434 1 98.44 122 VAL A CA 1
ATOM 938 C C . VAL A 1 122 ? -10.469 -6.406 2.955 1 98.44 122 VAL A C 1
ATOM 940 O O . VAL A 1 122 ? -9.523 -7.125 2.611 1 98.44 122 VAL A O 1
ATOM 943 N N . ILE A 1 123 ? -10.266 -5.348 3.688 1 98.81 123 ILE A N 1
ATOM 944 C CA . ILE A 1 123 ? -9 -5.043 4.344 1 98.81 123 ILE A CA 1
ATOM 945 C C . ILE A 1 123 ? -9.258 -4.574 5.773 1 98.81 123 ILE A C 1
ATOM 947 O O . ILE A 1 123 ? -10.195 -3.814 6.027 1 98.81 123 ILE A O 1
ATOM 951 N N . LYS A 1 124 ? -8.43 -4.965 6.633 1 98.81 124 LYS A N 1
ATOM 952 C CA . LYS A 1 124 ? -8.367 -4.461 8 1 98.81 124 LYS A CA 1
ATOM 953 C C . LYS A 1 124 ? -6.922 -4.266 8.453 1 98.81 124 LYS A C 1
ATOM 955 O O . LYS A 1 124 ? -6.023 -4.988 8.016 1 98.81 124 LYS A O 1
ATOM 960 N N . GLY A 1 125 ? -6.719 -3.289 9.375 1 98.88 125 GLY A N 1
ATOM 961 C CA . GLY A 1 125 ? -5.363 -3.088 9.859 1 98.88 125 GLY A CA 1
ATOM 962 C C . GLY A 1 125 ? -5.219 -1.849 10.719 1 98.88 125 GLY A C 1
ATOM 963 O O . GLY A 1 125 ? -6.164 -1.442 11.398 1 98.88 125 GLY A O 1
ATOM 964 N N . THR A 1 126 ? -3.973 -1.342 10.797 1 98.94 126 THR A N 1
ATOM 965 C CA . THR A 1 126 ? -3.615 -0.141 11.547 1 98.94 126 THR A CA 1
ATOM 966 C C . THR A 1 126 ? -2.607 0.7 10.773 1 98.94 126 THR A C 1
ATOM 968 O O . THR A 1 126 ? -1.949 0.202 9.859 1 98.94 126 THR A O 1
ATOM 971 N N . SER A 1 127 ? -2.598 1.894 11.117 1 98.88 127 SER A N 1
ATOM 972 C CA . SER A 1 127 ? -1.589 2.781 10.547 1 98.88 127 SER A CA 1
ATOM 973 C C . SER A 1 127 ? -1.187 3.869 11.539 1 98.88 127 SER A C 1
ATOM 975 O O . SER A 1 127 ? -1.878 4.098 12.531 1 98.88 127 SER A O 1
ATOM 977 N N . ILE A 1 128 ? -0.043 4.477 11.297 1 98.88 128 ILE A N 1
ATOM 978 C CA . ILE A 1 128 ? 0.472 5.57 12.109 1 98.88 128 ILE A CA 1
ATOM 979 C C . ILE A 1 128 ? 0.97 6.695 11.203 1 98.88 128 ILE A C 1
ATOM 981 O O . ILE A 1 128 ? 1.615 6.441 10.188 1 98.88 128 ILE A O 1
ATOM 985 N N . ILE A 1 129 ? 0.629 7.879 11.578 1 98.44 129 ILE A N 1
ATOM 986 C CA . ILE A 1 129 ? 1.185 9.039 10.883 1 98.44 129 ILE A CA 1
ATOM 987 C C . ILE A 1 129 ? 1.869 9.961 11.883 1 98.44 129 ILE A C 1
ATOM 989 O O . ILE A 1 129 ? 1.636 9.859 13.094 1 98.44 129 ILE A O 1
ATOM 993 N N . HIS A 1 130 ? 2.771 10.758 11.391 1 97.19 130 HIS A N 1
ATOM 994 C CA . HIS A 1 130 ? 3.326 11.938 12.047 1 97.19 130 HIS A CA 1
ATOM 995 C C . HIS A 1 130 ? 2.773 13.219 11.445 1 97.19 130 HIS A C 1
ATOM 997 O O . HIS A 1 130 ? 2.746 13.375 10.219 1 97.19 130 HIS A O 1
ATOM 1003 N N . HIS A 1 131 ? 2.301 14.078 12.219 1 95.06 131 HIS A N 1
ATOM 1004 C CA . HIS A 1 131 ? 1.882 15.398 11.75 1 95.06 131 HIS A CA 1
ATOM 1005 C C . HIS A 1 131 ? 2.678 16.5 12.43 1 95.06 131 HIS A C 1
ATOM 1007 O O . HIS A 1 131 ? 2.492 16.766 13.625 1 95.06 131 HIS A O 1
ATOM 1013 N N . PRO A 1 132 ? 3.443 17.203 11.617 1 90.5 132 PRO A N 1
ATOM 1014 C CA . PRO A 1 132 ? 4.387 18.156 12.203 1 90.5 132 PRO A CA 1
ATOM 1015 C C . PRO A 1 132 ? 3.693 19.266 12.984 1 90.5 132 PRO A C 1
ATOM 1017 O O . PRO A 1 132 ? 4.273 19.828 13.914 1 90.5 132 PRO A O 1
ATOM 1020 N N . ASN A 1 133 ? 2.49 19.609 12.695 1 85.69 133 ASN A N 1
ATOM 1021 C CA . ASN A 1 133 ? 1.807 20.734 13.328 1 85.69 133 ASN A CA 1
ATOM 1022 C C . ASN A 1 133 ? 0.671 20.266 14.234 1 85.69 133 ASN A C 1
ATOM 1024 O O . ASN A 1 133 ? -0.265 21.016 14.5 1 85.69 133 ASN A O 1
ATOM 1028 N N . LEU A 1 134 ? 0.782 19.047 14.547 1 85.12 134 LEU A N 1
ATOM 1029 C CA . LEU A 1 134 ? -0.298 18.547 15.391 1 85.12 134 LEU A CA 1
ATOM 1030 C C . LEU A 1 134 ? -0.302 19.234 16.75 1 85.12 134 LEU A C 1
ATOM 1032 O O . LEU A 1 134 ? 0.741 19.344 17.391 1 85.12 134 LEU A O 1
ATOM 1036 N N . ILE A 1 135 ? -1.474 19.875 17.078 1 70.31 135 ILE A N 1
ATOM 1037 C CA . ILE A 1 135 ? -1.69 20.438 18.406 1 70.31 135 ILE A CA 1
ATOM 1038 C C . ILE A 1 135 ? -2.693 19.578 19.172 1 70.31 135 ILE A C 1
ATOM 1040 O O . ILE A 1 135 ? -3.84 19.422 18.75 1 70.31 135 ILE A O 1
ATOM 1044 N N . SER A 1 136 ? -2.27 18.453 19.547 1 56.88 136 SER A N 1
ATOM 1045 C CA . SER A 1 136 ? -3.205 17.578 20.266 1 56.88 136 SER A CA 1
ATOM 1046 C C . SER A 1 136 ? -3.674 18.234 21.562 1 56.88 136 SER A C 1
ATOM 1048 O O . SER A 1 136 ? -2.881 18.844 22.281 1 56.88 136 SER A O 1
ATOM 1050 N N . LYS A 1 137 ? -4.875 18.812 21.562 1 50.66 137 LYS A N 1
ATOM 1051 C CA . LYS A 1 137 ? -5.344 19.172 22.906 1 50.66 137 LYS A CA 1
ATOM 1052 C C . LYS A 1 137 ? -5.383 17.953 23.828 1 50.66 137 LYS A C 1
ATOM 1054 O O . LYS A 1 137 ? -6.016 16.953 23.5 1 50.66 137 LYS A O 1
ATOM 1059 N N . ARG A 1 138 ? -4.348 17.656 24.5 1 45.44 138 ARG A N 1
ATOM 1060 C CA . ARG A 1 138 ? -4.453 16.703 25.594 1 45.44 138 ARG A CA 1
ATOM 1061 C C . ARG A 1 138 ? -5.762 16.891 26.359 1 45.44 138 ARG A C 1
ATOM 1063 O O . ARG A 1 138 ? -5.996 17.938 26.953 1 45.44 138 ARG A O 1
ATOM 1070 N N . ILE A 1 139 ? -6.891 16.516 25.812 1 43 139 ILE A N 1
ATOM 1071 C CA . ILE A 1 139 ? -7.98 16.5 26.781 1 43 139 ILE A CA 1
ATOM 1072 C C . ILE A 1 139 ? -7.531 15.781 28.047 1 43 139 ILE A C 1
ATOM 1074 O O . ILE A 1 139 ? -7.262 14.578 28.031 1 43 139 ILE A O 1
ATOM 1078 N N . ASP A 1 140 ? -6.82 16.422 28.812 1 38.91 140 ASP A N 1
ATOM 1079 C CA . ASP A 1 140 ? -6.535 15.984 30.172 1 38.91 140 ASP A CA 1
ATOM 1080 C C . ASP A 1 140 ? -7.746 15.289 30.797 1 38.91 140 ASP A C 1
ATOM 1082 O O . ASP A 1 140 ? -8.883 15.742 30.625 1 38.91 140 ASP A O 1
ATOM 1086 N N . LYS A 1 141 ? -7.668 13.984 30.969 1 39.09 141 LYS A N 1
ATOM 1087 C CA . LYS A 1 141 ? -8.578 13.25 31.844 1 39.09 141 LYS A CA 1
ATOM 1088 C C . LYS A 1 141 ? -9.141 14.156 32.938 1 39.09 141 LYS A C 1
ATOM 1090 O O . LYS A 1 141 ? -8.406 14.617 33.812 1 39.09 141 LYS A O 1
ATOM 1095 N N . ILE A 1 142 ? -10.109 14.875 32.688 1 36.41 142 ILE A N 1
ATOM 1096 C CA . ILE A 1 142 ? -10.828 15.367 33.844 1 36.41 142 ILE A CA 1
ATOM 1097 C C . ILE A 1 142 ? -11.242 14.188 34.719 1 36.41 142 ILE A C 1
ATOM 1099 O O . ILE A 1 142 ? -12.039 13.344 34.312 1 36.41 142 ILE A O 1
ATOM 1103 N N . THR A 1 143 ? -10.273 13.594 35.438 1 37.94 143 THR A N 1
ATOM 1104 C CA . THR A 1 143 ? -10.672 12.805 36.594 1 37.94 143 THR A CA 1
ATOM 1105 C C . THR A 1 143 ? -11.875 13.43 37.281 1 37.94 143 THR A C 1
ATOM 1107 O O . THR A 1 143 ? -11.781 14.523 37.844 1 37.94 143 THR A O 1
ATOM 1110 N N . THR A 1 144 ? -13.055 13.359 36.656 1 35.94 144 THR A N 1
ATOM 1111 C CA . THR A 1 144 ? -14.25 13.648 37.438 1 35.94 144 THR A CA 1
ATOM 1112 C C . THR A 1 144 ? -14.18 12.977 38.812 1 35.94 144 THR A C 1
ATOM 1114 O O . THR A 1 144 ? -14.18 11.742 38.906 1 35.94 144 THR A O 1
ATOM 1117 N N . ASN A 1 145 ? -13.406 13.422 39.75 1 38.78 145 ASN A N 1
ATOM 1118 C CA . ASN A 1 145 ? -13.609 13.172 41.188 1 38.78 145 ASN A CA 1
ATOM 1119 C C . ASN A 1 145 ? -15.07 13.352 41.562 1 38.78 145 ASN A C 1
ATOM 1121 O O . ASN A 1 145 ? -15.531 14.477 41.781 1 38.78 145 ASN A O 1
ATOM 1125 N N . ILE A 1 146 ? -16.062 12.594 40.969 1 37.31 146 ILE A N 1
ATOM 1126 C CA . ILE A 1 146 ? -17.359 12.492 41.625 1 37.31 146 ILE A CA 1
ATOM 1127 C C . ILE A 1 146 ? -17.172 11.992 43.062 1 37.31 146 ILE A C 1
ATOM 1129 O O . ILE A 1 146 ? -16.734 10.859 43.281 1 37.31 146 ILE A O 1
ATOM 1133 N N . ASN A 1 147 ? -16.734 12.789 43.938 1 38.44 147 ASN A N 1
ATOM 1134 C CA . ASN A 1 147 ? -16.969 12.68 45.375 1 38.44 147 ASN A CA 1
ATOM 1135 C C . ASN A 1 147 ? -18.406 12.266 45.688 1 38.44 147 ASN A C 1
ATOM 1137 O O . ASN A 1 147 ? -19.344 13.039 45.438 1 38.44 147 ASN A O 1
ATOM 1141 N N . GLU A 1 148 ? -18.812 11.023 45.312 1 33.81 148 GLU A N 1
ATOM 1142 C CA . GLU A 1 148 ? -19.984 10.508 46.031 1 33.81 148 GLU A CA 1
ATOM 1143 C C . GLU A 1 148 ? -19.859 10.727 47.531 1 33.81 148 GLU A C 1
ATOM 1145 O O . GLU A 1 148 ? -18.984 10.156 48.188 1 33.81 148 GLU A O 1
ATOM 1150 N N . LYS A 1 149 ? -20.141 11.797 48.031 1 34.03 149 LYS A N 1
ATOM 1151 C CA . LYS A 1 149 ? -20.594 12.078 49.406 1 34.03 149 LYS A CA 1
ATOM 1152 C C . LYS A 1 149 ? -21.609 11.047 49.875 1 34.03 149 LYS A C 1
ATOM 1154 O O . LYS A 1 149 ? -22.719 10.969 49.344 1 34.03 149 LYS A O 1
ATOM 1159 N N . GLU A 1 150 ? -21.219 9.688 50 1 25.66 150 GLU A N 1
ATOM 1160 C CA . GLU A 1 150 ? -21.75 9.031 51.188 1 25.66 150 GLU A CA 1
ATOM 1161 C C . GLU A 1 150 ? -21.031 9.508 52.438 1 25.66 150 GLU A C 1
ATOM 1163 O O . GLU A 1 150 ? -19.828 9.781 52.406 1 25.66 150 GLU A O 1
ATOM 1168 N N . MET B 1 1 ? 11.945 -24.953 -7.707 1 81.88 1 MET B N 1
ATOM 1169 C CA . MET B 1 1 ? 11.383 -25.062 -6.367 1 81.88 1 MET B CA 1
ATOM 1170 C C . MET B 1 1 ? 11.852 -23.906 -5.484 1 81.88 1 MET B C 1
ATOM 1172 O O . MET B 1 1 ? 13.023 -23.547 -5.504 1 81.88 1 MET B O 1
ATOM 1176 N N . ILE B 1 2 ? 10.93 -23.25 -4.734 1 92.38 2 ILE B N 1
ATOM 1177 C CA . ILE B 1 2 ? 11.312 -22.125 -3.877 1 92.38 2 ILE B CA 1
ATOM 1178 C C . ILE B 1 2 ? 11.875 -22.656 -2.559 1 92.38 2 ILE B C 1
ATOM 1180 O O . ILE B 1 2 ? 11.547 -23.766 -2.139 1 92.38 2 ILE B O 1
ATOM 1184 N N . LYS B 1 3 ? 12.789 -21.922 -1.948 1 94.31 3 LYS B N 1
ATOM 1185 C CA . LYS B 1 3 ? 13.344 -22.266 -0.64 1 94.31 3 LYS B CA 1
ATOM 1186 C C . LYS B 1 3 ? 13.508 -21.031 0.232 1 94.31 3 LYS B C 1
ATOM 1188 O O . LYS B 1 3 ? 13.609 -19.906 -0.281 1 94.31 3 LYS B O 1
ATOM 1193 N N . ILE B 1 4 ? 13.523 -21.328 1.529 1 97.25 4 ILE B N 1
ATOM 1194 C CA . ILE B 1 4 ? 13.828 -20.266 2.477 1 97.25 4 ILE B CA 1
ATOM 1195 C C . ILE B 1 4 ? 15.172 -19.625 2.139 1 97.25 4 ILE B C 1
ATOM 1197 O O . ILE B 1 4 ? 16.141 -20.344 1.851 1 97.25 4 ILE B O 1
ATOM 1201 N N . GLY B 1 5 ? 15.227 -18.328 2.027 1 98 5 GLY B N 1
ATOM 1202 C CA . GLY B 1 5 ? 16.453 -17.609 1.68 1 98 5 GLY B CA 1
ATOM 1203 C C . GLY B 1 5 ? 16.453 -17.078 0.258 1 98 5 GLY B C 1
ATOM 1204 O O . GLY B 1 5 ? 17.266 -16.219 -0.09 1 98 5 GLY B O 1
ATOM 1205 N N . ASP B 1 6 ? 15.57 -17.594 -0.573 1 98.06 6 ASP B N 1
ATOM 1206 C CA . ASP B 1 6 ? 15.453 -17.078 -1.933 1 98.06 6 ASP B CA 1
ATOM 1207 C C . ASP B 1 6 ? 15.156 -15.578 -1.926 1 98.06 6 ASP B C 1
ATOM 1209 O O . ASP B 1 6 ? 14.344 -15.109 -1.121 1 98.06 6 ASP B O 1
ATOM 1213 N N . ILE B 1 7 ? 15.859 -14.805 -2.805 1 98.56 7 ILE B N 1
ATOM 1214 C CA . ILE B 1 7 ? 15.711 -13.359 -2.9 1 98.56 7 ILE B CA 1
ATOM 1215 C C . ILE B 1 7 ? 15.297 -12.977 -4.32 1 98.56 7 ILE B C 1
ATOM 1217 O O . ILE B 1 7 ? 15.836 -13.5 -5.293 1 98.56 7 ILE B O 1
ATOM 1221 N N . ASP B 1 8 ? 14.328 -12.156 -4.453 1 98.62 8 ASP B N 1
ATOM 1222 C CA . ASP B 1 8 ? 13.945 -11.516 -5.711 1 98.62 8 ASP B CA 1
ATOM 1223 C C . ASP B 1 8 ? 13.914 -9.992 -5.566 1 98.62 8 ASP B C 1
ATOM 1225 O O . ASP B 1 8 ? 13.812 -9.477 -4.453 1 98.62 8 ASP B O 1
ATOM 1229 N N . GLU B 1 9 ? 14.055 -9.273 -6.672 1 98.44 9 GLU B N 1
ATOM 1230 C CA . GLU B 1 9 ? 14.078 -7.812 -6.617 1 98.44 9 GLU B CA 1
ATOM 1231 C C . GLU B 1 9 ? 13.492 -7.203 -7.891 1 98.44 9 GLU B C 1
ATOM 1233 O O . GLU B 1 9 ? 13.32 -7.895 -8.898 1 98.44 9 GLU B O 1
ATOM 1238 N N . PHE B 1 10 ? 13.188 -6.008 -7.785 1 97.38 10 PHE B N 1
ATOM 1239 C CA . PHE B 1 10 ? 12.664 -5.16 -8.852 1 97.38 10 PHE B CA 1
ATOM 1240 C C . PHE B 1 10 ? 13.047 -3.705 -8.625 1 97.38 10 PHE B C 1
ATOM 1242 O O . PHE B 1 10 ? 12.992 -3.209 -7.496 1 97.38 10 PHE B O 1
ATOM 1249 N N . THR B 1 11 ? 13.648 -3.043 -9.672 1 97.25 11 THR B N 1
ATOM 1250 C CA . THR B 1 11 ? 14.102 -1.659 -9.562 1 97.25 11 THR B CA 1
ATOM 1251 C C . THR B 1 11 ? 13.328 -0.758 -10.516 1 97.25 11 THR B C 1
ATOM 1253 O O . THR B 1 11 ? 13.07 -1.134 -11.664 1 97.25 11 THR B O 1
ATOM 1256 N N . LYS B 1 12 ? 13.039 0.428 -10.008 1 97.25 12 LYS B N 1
ATOM 1257 C CA . LYS B 1 12 ? 12.281 1.378 -10.82 1 97.25 12 LYS B CA 1
ATOM 1258 C C . LYS B 1 12 ? 12.617 2.816 -10.438 1 97.25 12 LYS B C 1
ATOM 1260 O O . LYS B 1 12 ? 12.75 3.133 -9.25 1 97.25 12 LYS B O 1
ATOM 1265 N N . LYS B 1 13 ? 12.727 3.635 -11.469 1 97.62 13 LYS B N 1
ATOM 1266 C CA . LYS B 1 13 ? 12.711 5.074 -11.227 1 97.62 13 LYS B CA 1
ATOM 1267 C C . LYS B 1 13 ? 11.281 5.59 -11.062 1 97.62 13 LYS B C 1
ATOM 1269 O O . LYS B 1 13 ? 10.438 5.371 -11.93 1 97.62 13 LYS B O 1
ATOM 1274 N N . ILE B 1 14 ? 10.984 6.301 -9.992 1 98.38 14 ILE B N 1
ATOM 1275 C CA . ILE B 1 14 ? 9.648 6.836 -9.766 1 98.38 14 ILE B CA 1
ATOM 1276 C C . ILE B 1 14 ? 9.586 8.289 -10.234 1 98.38 14 ILE B C 1
ATOM 1278 O O . ILE B 1 14 ? 10.117 9.188 -9.57 1 98.38 14 ILE B O 1
ATOM 1282 N N . THR B 1 15 ? 8.867 8.484 -11.266 1 98.44 15 THR B N 1
ATOM 1283 C CA . THR B 1 15 ? 8.844 9.789 -11.914 1 98.44 15 THR B CA 1
ATOM 1284 C C . THR B 1 15 ? 7.699 10.641 -11.367 1 98.44 15 THR B C 1
ATOM 1286 O O . THR B 1 15 ? 6.828 10.141 -10.656 1 98.44 15 THR B O 1
ATOM 1289 N N . SER B 1 16 ? 7.762 11.969 -11.781 1 98.44 16 SER B N 1
ATOM 1290 C CA . SER B 1 16 ? 6.672 12.867 -11.414 1 98.44 16 SER B CA 1
ATOM 1291 C C . SER B 1 16 ? 5.348 12.406 -12.016 1 98.44 16 SER B C 1
ATOM 1293 O O . SER B 1 16 ? 4.289 12.578 -11.406 1 98.44 16 SER B O 1
ATOM 1295 N N . ASN B 1 17 ? 5.441 11.828 -13.188 1 98.5 17 ASN B N 1
ATOM 1296 C CA . ASN B 1 17 ? 4.227 11.312 -13.812 1 98.5 17 ASN B CA 1
ATOM 1297 C C . ASN B 1 17 ? 3.656 10.133 -13.031 1 98.5 17 ASN B C 1
ATOM 1299 O O . ASN B 1 17 ? 2.439 10.016 -12.883 1 98.5 17 ASN B O 1
ATOM 1303 N N . ASP B 1 18 ? 4.5 9.234 -12.578 1 98.75 18 ASP B N 1
ATOM 1304 C CA . ASP B 1 18 ? 4.039 8.133 -11.734 1 98.75 18 ASP B CA 1
ATOM 1305 C C . ASP B 1 18 ? 3.285 8.664 -10.508 1 98.75 18 ASP B C 1
ATOM 1307 O O . ASP B 1 18 ? 2.217 8.148 -10.164 1 98.75 18 ASP B O 1
ATOM 1311 N N . VAL B 1 19 ? 3.859 9.711 -9.883 1 98.81 19 VAL B N 1
ATOM 1312 C CA . VAL B 1 19 ? 3.297 10.289 -8.664 1 98.81 19 VAL B CA 1
ATOM 1313 C C . VAL B 1 19 ? 1.941 10.914 -8.977 1 98.81 19 VAL B C 1
ATOM 1315 O O . VAL B 1 19 ? 0.974 10.719 -8.234 1 98.81 19 VAL B O 1
ATOM 1318 N N . LYS B 1 20 ? 1.859 11.633 -10.039 1 98.62 20 LYS B N 1
ATOM 1319 C CA . LYS B 1 20 ? 0.611 12.273 -10.438 1 98.62 20 LYS B CA 1
ATOM 1320 C C . LYS B 1 20 ? -0.475 11.242 -10.719 1 98.62 20 LYS B C 1
ATOM 1322 O O . LYS B 1 20 ? -1.605 11.375 -10.242 1 98.62 20 LYS B O 1
ATOM 1327 N N . LEU B 1 21 ? -0.141 10.25 -11.484 1 98.69 21 LEU B N 1
ATOM 1328 C CA . LEU B 1 21 ? -1.109 9.211 -11.828 1 98.69 21 LEU B CA 1
ATOM 1329 C C . LEU B 1 21 ? -1.562 8.461 -10.586 1 98.69 21 LEU B C 1
ATOM 1331 O O . LEU B 1 21 ? -2.746 8.141 -10.445 1 98.69 21 LEU B O 1
ATOM 1335 N N . PHE B 1 22 ? -0.614 8.164 -9.695 1 98.81 22 PHE B N 1
ATOM 1336 C CA . PHE B 1 22 ? -0.959 7.488 -8.453 1 98.81 22 PHE B CA 1
ATOM 1337 C C . PHE B 1 22 ? -1.943 8.32 -7.633 1 98.81 22 PHE B C 1
ATOM 1339 O O . PHE B 1 22 ? -2.924 7.789 -7.105 1 98.81 22 PHE B O 1
ATOM 1346 N N . SER B 1 23 ? -1.652 9.586 -7.543 1 98.62 23 SER B N 1
ATOM 1347 C CA . SER B 1 23 ? -2.543 10.5 -6.836 1 98.62 23 SER B CA 1
ATOM 1348 C C . SER B 1 23 ? -3.953 10.461 -7.41 1 98.62 23 SER B C 1
ATOM 1350 O O . SER B 1 23 ? -4.934 10.43 -6.664 1 98.62 23 SER B O 1
ATOM 1352 N N . GLU B 1 24 ? -4.055 10.414 -8.695 1 98 24 GLU B N 1
ATOM 1353 C CA . GLU B 1 24 ? -5.352 10.375 -9.367 1 98 24 GLU B CA 1
ATOM 1354 C C . GLU B 1 24 ? -6.078 9.062 -9.078 1 98 24 GLU B C 1
ATOM 1356 O O . GLU B 1 24 ? -7.293 9.055 -8.867 1 98 24 GLU B O 1
ATOM 1361 N N . ILE B 1 25 ? -5.355 8.039 -9.055 1 98.25 25 ILE B N 1
ATOM 1362 C CA . ILE B 1 25 ? -5.93 6.707 -8.914 1 98.25 25 ILE B CA 1
ATOM 1363 C C . ILE B 1 25 ? -6.414 6.5 -7.48 1 98.25 25 ILE B C 1
ATOM 1365 O O . ILE B 1 25 ? -7.516 5.988 -7.258 1 98.25 25 ILE B O 1
ATOM 1369 N N . CYS B 1 26 ? -5.648 6.891 -6.5 1 97.69 26 CYS B N 1
ATOM 1370 C CA . CYS B 1 26 ? -6.008 6.562 -5.125 1 97.69 26 CYS B CA 1
ATOM 1371 C C . CYS B 1 26 ? -6.699 7.738 -4.445 1 97.69 26 CYS B C 1
ATOM 1373 O O . CYS B 1 26 ? -7.309 7.578 -3.387 1 97.69 26 CYS B O 1
ATOM 1375 N N . GLY B 1 27 ? -6.508 8.992 -4.969 1 97.25 27 GLY B N 1
ATOM 1376 C CA . GLY B 1 27 ? -7.195 10.148 -4.43 1 97.25 27 GLY B CA 1
ATOM 1377 C C . GLY B 1 27 ? -6.355 10.938 -3.439 1 97.25 27 GLY B C 1
ATOM 1378 O O . GLY B 1 27 ? -6.812 11.945 -2.891 1 97.25 27 GLY B O 1
ATOM 1379 N N . ASP B 1 28 ? -5.16 10.516 -3.146 1 98 28 ASP B N 1
ATOM 1380 C CA . ASP B 1 28 ? -4.273 11.242 -2.246 1 98 28 ASP B CA 1
ATOM 1381 C C . ASP B 1 28 ? -3.598 12.414 -2.967 1 98 28 ASP B C 1
ATOM 1383 O O . ASP B 1 28 ? -2.58 12.227 -3.637 1 98 28 ASP B O 1
ATOM 1387 N N . ALA B 1 29 ? -4.109 13.578 -2.713 1 97.38 29 ALA B N 1
ATOM 1388 C CA . ALA B 1 29 ? -3.582 14.781 -3.355 1 97.38 29 ALA B CA 1
ATOM 1389 C C . ALA B 1 29 ? -2.855 15.672 -2.348 1 97.38 29 ALA B C 1
ATOM 1391 O O . ALA B 1 29 ? -2.861 16.891 -2.477 1 97.38 29 ALA B O 1
ATOM 1392 N N . ASN B 1 30 ? -2.309 15.102 -1.309 1 97.38 30 ASN B N 1
ATOM 1393 C CA . ASN B 1 30 ? -1.482 15.836 -0.353 1 97.38 30 ASN B CA 1
ATOM 1394 C C . ASN B 1 30 ? -0.424 16.672 -1.058 1 97.38 30 ASN B C 1
ATOM 1396 O O . ASN B 1 30 ? 0.342 16.172 -1.875 1 97.38 30 ASN B O 1
ATOM 1400 N N . PRO B 1 31 ? -0.376 17.906 -0.803 1 96.5 31 PRO B N 1
ATOM 1401 C CA . PRO B 1 31 ? 0.518 18.797 -1.548 1 96.5 31 PRO B CA 1
ATOM 1402 C C . PRO B 1 31 ? 1.987 18.406 -1.418 1 96.5 31 PRO B C 1
ATOM 1404 O O . PRO B 1 31 ? 2.797 18.734 -2.291 1 96.5 31 PRO B O 1
ATOM 1407 N N . ILE B 1 32 ? 2.359 17.688 -0.406 1 96.56 32 ILE B N 1
ATOM 1408 C CA . ILE B 1 32 ? 3.746 17.281 -0.203 1 96.56 32 ILE B CA 1
ATOM 1409 C C . ILE B 1 32 ? 4.199 16.406 -1.368 1 96.56 32 ILE B C 1
ATOM 1411 O O . ILE B 1 32 ? 5.402 16.234 -1.595 1 96.56 32 ILE B O 1
ATOM 1415 N N . HIS B 1 33 ? 3.252 15.797 -2.084 1 98.38 33 HIS B N 1
ATOM 1416 C CA . HIS B 1 33 ? 3.574 14.883 -3.172 1 98.38 33 HIS B CA 1
ATOM 1417 C C . HIS B 1 33 ? 3.535 15.594 -4.52 1 98.38 33 HIS B C 1
ATOM 1419 O O . HIS B 1 33 ? 4.098 15.102 -5.5 1 98.38 33 HIS B O 1
ATOM 1425 N N . LEU B 1 34 ? 2.885 16.703 -4.617 1 98.06 34 LEU B N 1
ATOM 1426 C CA . LEU B 1 34 ? 2.48 17.172 -5.934 1 98.06 34 LEU B CA 1
ATOM 1427 C C . LEU B 1 34 ? 2.896 18.625 -6.133 1 98.06 34 LEU B C 1
ATOM 1429 O O . LEU B 1 34 ? 3.062 19.094 -7.266 1 98.06 34 LEU B O 1
ATOM 1433 N N . ASP B 1 35 ? 3.002 19.391 -5.055 1 97.56 35 ASP B N 1
ATOM 1434 C CA . ASP B 1 35 ? 3.18 20.828 -5.125 1 97.56 35 ASP B CA 1
ATOM 1435 C C . ASP B 1 35 ? 4.609 21.234 -4.758 1 97.56 35 ASP B C 1
ATOM 1437 O O . ASP B 1 35 ? 4.949 21.328 -3.578 1 97.56 35 ASP B O 1
ATOM 1441 N N . GLU B 1 36 ? 5.363 21.594 -5.75 1 97.5 36 GLU B N 1
ATOM 1442 C CA . GLU B 1 36 ? 6.766 21.938 -5.535 1 97.5 36 GLU B CA 1
ATOM 1443 C C . GLU B 1 36 ? 6.895 23.172 -4.645 1 97.5 36 GLU B C 1
ATOM 1445 O O . GLU B 1 36 ? 7.801 23.25 -3.807 1 97.5 36 GLU B O 1
ATOM 1450 N N . SER B 1 37 ? 6.043 24.156 -4.898 1 97.44 37 SER B N 1
ATOM 1451 C CA . SER B 1 37 ? 6.094 25.375 -4.09 1 97.44 37 SER B CA 1
ATOM 1452 C C . SER B 1 37 ? 5.812 25.078 -2.623 1 97.44 37 SER B C 1
ATOM 1454 O O . SER B 1 37 ? 6.473 25.625 -1.735 1 97.44 37 SER B O 1
ATOM 1456 N N . TYR B 1 38 ? 4.863 24.266 -2.396 1 95.5 38 TYR B N 1
ATOM 1457 C CA . TYR B 1 38 ? 4.562 23.844 -1.029 1 95.5 38 TYR B CA 1
ATOM 1458 C C . TYR B 1 38 ? 5.734 23.078 -0.425 1 95.5 38 TYR B C 1
ATOM 1460 O O . TYR B 1 38 ? 6.168 23.375 0.689 1 95.5 38 TYR B O 1
ATOM 1468 N N . SER B 1 39 ? 6.215 22.078 -1.16 1 96.06 39 SER B N 1
ATOM 1469 C CA . SER B 1 39 ? 7.234 21.172 -0.65 1 96.06 39 SER B CA 1
ATOM 1470 C C . SER B 1 39 ? 8.539 21.906 -0.362 1 96.06 39 SER B C 1
ATOM 1472 O O . SER B 1 39 ? 9.273 21.547 0.559 1 96.06 39 SER B O 1
ATOM 1474 N N . LYS B 1 40 ? 8.812 22.969 -1.073 1 96.94 40 LYS B N 1
ATOM 1475 C CA . LYS B 1 40 ? 10.008 23.781 -0.848 1 96.94 40 LYS B CA 1
ATOM 1476 C C . LYS B 1 40 ? 10 24.391 0.555 1 96.94 40 LYS B C 1
ATOM 1478 O O . LYS B 1 40 ? 11.062 24.672 1.115 1 96.94 40 LYS B O 1
ATOM 1483 N N . LYS B 1 41 ? 8.891 24.531 1.088 1 94.88 41 LYS B N 1
ATOM 1484 C CA . LYS B 1 41 ? 8.75 25.172 2.393 1 94.88 41 LYS B CA 1
ATOM 1485 C C . LYS B 1 41 ? 8.734 24.141 3.514 1 94.88 41 LYS B C 1
ATOM 1487 O O . LYS B 1 41 ? 8.68 24.5 4.691 1 94.88 41 LYS B O 1
ATOM 1492 N N . THR B 1 42 ? 8.695 22.891 3.141 1 93.69 42 THR B N 1
ATOM 1493 C CA . THR B 1 42 ? 8.75 21.828 4.133 1 93.69 42 THR B CA 1
ATOM 1494 C C . THR B 1 42 ? 10.195 21.438 4.426 1 93.69 42 THR B C 1
ATOM 1496 O O . THR B 1 42 ? 11.117 21.922 3.775 1 93.69 42 THR B O 1
ATOM 1499 N N . ARG B 1 43 ? 10.367 20.547 5.367 1 93.94 43 ARG B N 1
ATOM 1500 C CA . ARG B 1 43 ? 11.695 20.062 5.727 1 93.94 43 ARG B CA 1
ATOM 1501 C C . ARG B 1 43 ? 12.32 19.266 4.59 1 93.94 43 ARG B C 1
ATOM 1503 O O . ARG B 1 43 ? 13.531 19.047 4.566 1 93.94 43 ARG B O 1
ATOM 1510 N N . TYR B 1 44 ? 11.562 18.875 3.664 1 95.56 44 TYR B N 1
ATOM 1511 C CA . TYR B 1 44 ? 12.062 18 2.604 1 95.56 44 TYR B CA 1
ATOM 1512 C C . TYR B 1 44 ? 12.648 18.828 1.46 1 95.56 44 TYR B C 1
ATOM 1514 O O . TYR B 1 44 ? 13.5 18.328 0.712 1 95.56 44 TYR B O 1
ATOM 1522 N N . GLY B 1 45 ? 12.117 19.969 1.265 1 97 45 GLY B N 1
ATOM 1523 C CA . GLY B 1 45 ? 12.656 20.875 0.256 1 97 45 GLY B CA 1
ATOM 1524 C C . GLY B 1 45 ? 12.211 20.516 -1.151 1 97 45 GLY B C 1
ATOM 1525 O O . GLY B 1 45 ? 12.383 21.312 -2.078 1 97 45 GLY B O 1
ATOM 1526 N N . LYS B 1 46 ? 11.766 19.359 -1.377 1 97 46 LYS B N 1
ATOM 1527 C CA . LYS B 1 46 ? 11.234 18.891 -2.652 1 97 46 LYS B CA 1
ATOM 1528 C C . LYS B 1 46 ? 10.125 17.875 -2.441 1 97 46 LYS B C 1
ATOM 1530 O O . LYS B 1 46 ? 9.93 17.391 -1.325 1 97 46 LYS B O 1
ATOM 1535 N N . CYS B 1 47 ? 9.383 17.562 -3.531 1 98 47 CYS B N 1
ATOM 1536 C CA . CYS B 1 47 ? 8.266 16.625 -3.42 1 98 47 CYS B CA 1
ATOM 1537 C C . CYS B 1 47 ? 8.75 15.227 -3.066 1 98 47 CYS B C 1
ATOM 1539 O O . CYS B 1 47 ? 9.719 14.742 -3.643 1 98 47 CYS B O 1
ATOM 1541 N N . ILE B 1 48 ? 8.062 14.648 -2.172 1 98 48 ILE B N 1
ATOM 1542 C CA . ILE B 1 48 ? 8.336 13.258 -1.823 1 98 48 ILE B CA 1
ATOM 1543 C C . ILE B 1 48 ? 7.289 12.352 -2.465 1 98 48 ILE B C 1
ATOM 1545 O O . ILE B 1 48 ? 6.188 12.797 -2.793 1 98 48 ILE B O 1
ATOM 1549 N N . VAL B 1 49 ? 7.648 11.117 -2.703 1 98.62 49 VAL B N 1
ATOM 1550 C CA . VAL B 1 49 ? 6.77 10.102 -3.279 1 98.62 49 VAL B CA 1
ATOM 1551 C C . VAL B 1 49 ? 5.836 9.555 -2.203 1 98.62 49 VAL B C 1
ATOM 1553 O O . VAL B 1 49 ? 6.234 9.406 -1.045 1 98.62 49 VAL B O 1
ATOM 1556 N N . HIS B 1 50 ? 4.594 9.328 -2.596 1 98.81 50 HIS B N 1
ATOM 1557 C CA . HIS B 1 50 ? 3.707 8.625 -1.671 1 98.81 50 HIS B CA 1
ATOM 1558 C C . HIS B 1 50 ? 4.359 7.352 -1.14 1 98.81 50 HIS B C 1
ATOM 1560 O O . HIS B 1 50 ? 4.789 6.5 -1.919 1 98.81 50 HIS B O 1
ATOM 1566 N N . GLY B 1 51 ? 4.32 7.176 0.177 1 98.62 51 GLY B N 1
ATOM 1567 C CA . GLY B 1 51 ? 4.816 5.93 0.74 1 98.62 51 GLY B CA 1
ATOM 1568 C C . GLY B 1 51 ? 4.121 4.703 0.181 1 98.62 51 GLY B C 1
ATOM 1569 O O . GLY B 1 51 ? 4.766 3.686 -0.082 1 98.62 51 GLY B O 1
ATOM 1570 N N . ALA B 1 52 ? 2.855 4.793 0.011 1 98.75 52 ALA B N 1
ATOM 1571 C CA . ALA B 1 52 ? 2.055 3.684 -0.499 1 98.75 52 ALA B CA 1
ATOM 1572 C C . ALA B 1 52 ? 2.48 3.305 -1.915 1 98.75 52 ALA B C 1
ATOM 1574 O O . ALA B 1 52 ? 2.432 2.131 -2.291 1 98.75 52 ALA B O 1
ATOM 1575 N N . LEU B 1 53 ? 2.85 4.262 -2.736 1 98.81 53 LEU B N 1
ATOM 1576 C CA . LEU B 1 53 ? 3.363 3.963 -4.066 1 98.81 53 LEU B CA 1
ATOM 1577 C C . LEU B 1 53 ? 4.68 3.197 -3.984 1 98.81 53 LEU B C 1
ATOM 1579 O O . LEU B 1 53 ? 4.852 2.18 -4.66 1 98.81 53 LEU B O 1
ATOM 1583 N N . VAL B 1 54 ? 5.586 3.627 -3.188 1 98.81 54 VAL B N 1
ATOM 1584 C CA . VAL B 1 54 ? 6.848 2.916 -3.004 1 98.81 54 VAL B CA 1
ATOM 1585 C C . VAL B 1 54 ? 6.578 1.503 -2.492 1 98.81 54 VAL B C 1
ATOM 1587 O O . VAL B 1 54 ? 7.133 0.532 -3.008 1 98.81 54 VAL B O 1
ATOM 1590 N N . ALA B 1 55 ? 5.695 1.404 -1.5 1 98.88 55 ALA B N 1
ATOM 1591 C CA . ALA B 1 55 ? 5.363 0.113 -0.904 1 98.88 55 ALA B CA 1
ATOM 1592 C C . ALA B 1 55 ? 4.762 -0.831 -1.939 1 98.88 55 ALA B C 1
ATOM 1594 O O . ALA B 1 55 ? 4.906 -2.051 -1.836 1 98.88 55 ALA B O 1
ATOM 1595 N N . SER B 1 56 ? 4.086 -0.323 -2.898 1 98.81 56 SER B N 1
ATOM 1596 C CA . SER B 1 56 ? 3.406 -1.146 -3.893 1 98.81 56 SER B CA 1
ATOM 1597 C C . SER B 1 56 ? 4.406 -1.874 -4.785 1 98.81 56 SER B C 1
ATOM 1599 O O . SER B 1 56 ? 4.039 -2.814 -5.496 1 98.81 56 SER B O 1
ATOM 1601 N N . LEU B 1 57 ? 5.656 -1.507 -4.785 1 98.81 57 LEU B N 1
ATOM 1602 C CA . LEU B 1 57 ? 6.68 -2.213 -5.551 1 98.81 57 LEU B CA 1
ATOM 1603 C C . LEU B 1 57 ? 6.957 -3.586 -4.945 1 98.81 57 LEU B C 1
ATOM 160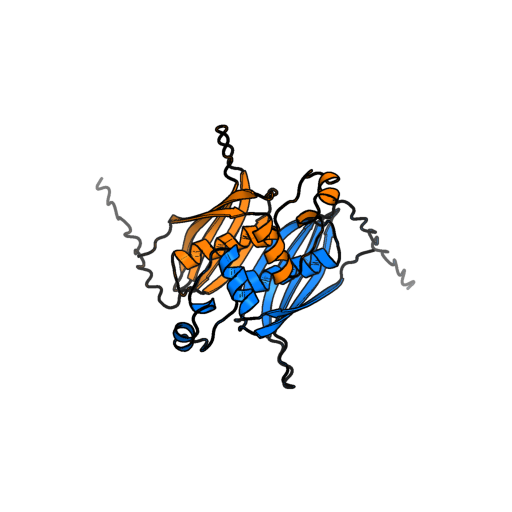5 O O . LEU B 1 57 ? 7.445 -4.484 -5.637 1 98.81 57 LEU B O 1
ATOM 1609 N N . ILE B 1 58 ? 6.645 -3.762 -3.703 1 98.88 58 ILE B N 1
ATOM 1610 C CA . ILE B 1 58 ? 6.945 -5 -2.996 1 98.88 58 ILE B CA 1
ATOM 1611 C C . ILE B 1 58 ? 6.074 -6.129 -3.543 1 98.88 58 ILE B C 1
ATOM 1613 O O . ILE B 1 58 ? 6.586 -7.156 -3.994 1 98.88 58 ILE B O 1
ATOM 1617 N N . PRO B 1 59 ? 4.75 -5.938 -3.543 1 98.62 59 PRO B N 1
ATOM 1618 C CA . PRO B 1 59 ? 3.947 -7.004 -4.152 1 98.62 59 PRO B CA 1
ATOM 1619 C C . PRO B 1 59 ? 4.305 -7.246 -5.617 1 98.62 59 PRO B C 1
ATOM 1621 O O . PRO B 1 59 ? 4.148 -8.367 -6.113 1 98.62 59 PRO B O 1
ATOM 1624 N N . SER B 1 60 ? 4.809 -6.246 -6.309 1 98.5 60 SER B N 1
ATOM 1625 C CA . SER B 1 60 ? 5.227 -6.418 -7.695 1 98.5 60 SER B CA 1
ATOM 1626 C C . SER B 1 60 ? 6.371 -7.418 -7.805 1 98.5 60 SER B C 1
ATOM 1628 O O . SER B 1 60 ? 6.395 -8.242 -8.719 1 98.5 60 SER B O 1
ATOM 1630 N N . VAL B 1 61 ? 7.344 -7.348 -6.898 1 98.62 61 VAL B N 1
ATOM 1631 C CA . VAL B 1 61 ? 8.445 -8.305 -6.855 1 98.62 61 VAL B CA 1
ATOM 1632 C C . VAL B 1 61 ? 7.887 -9.719 -6.707 1 98.62 61 VAL B C 1
ATOM 1634 O O . VAL B 1 61 ? 8.281 -10.633 -7.441 1 98.62 61 VAL B O 1
ATOM 1637 N N . VAL B 1 62 ? 6.965 -9.891 -5.805 1 97.88 62 VAL B N 1
ATOM 1638 C CA . VAL B 1 62 ? 6.418 -11.195 -5.469 1 97.88 62 VAL B CA 1
ATOM 1639 C C . VAL B 1 62 ? 5.625 -11.742 -6.656 1 97.88 62 VAL B C 1
ATOM 1641 O O . VAL B 1 62 ? 5.793 -12.906 -7.043 1 97.88 62 VAL B O 1
ATOM 1644 N N . SER B 1 63 ? 4.785 -10.906 -7.23 1 96.56 63 SER B N 1
ATOM 1645 C CA . SER B 1 63 ? 3.941 -11.32 -8.352 1 96.56 63 SER B CA 1
ATOM 1646 C C . SER B 1 63 ? 4.781 -11.719 -9.555 1 96.56 63 SER B C 1
ATOM 1648 O O . SER B 1 63 ? 4.418 -12.641 -10.289 1 96.56 63 SER B O 1
ATOM 1650 N N . LYS B 1 64 ? 5.852 -10.992 -9.805 1 96.31 64 LYS B N 1
ATOM 1651 C CA . LYS B 1 64 ? 6.742 -11.312 -10.914 1 96.31 64 LYS B CA 1
ATOM 1652 C C . LYS B 1 64 ? 7.418 -12.672 -10.711 1 96.31 64 LYS B C 1
ATOM 1654 O O . LYS B 1 64 ? 7.562 -13.445 -11.656 1 96.31 64 LYS B O 1
ATOM 1659 N N . ALA B 1 65 ? 7.742 -12.984 -9.508 1 95.62 65 ALA B N 1
ATOM 1660 C CA . ALA B 1 65 ? 8.43 -14.234 -9.188 1 95.62 65 ALA B CA 1
ATOM 1661 C C . ALA B 1 65 ? 7.445 -15.398 -9.125 1 95.62 65 ALA B C 1
ATOM 1663 O O . ALA B 1 65 ? 7.809 -16.547 -9.422 1 95.62 65 ALA B O 1
ATOM 1664 N N . MET B 1 66 ? 6.227 -15.094 -8.781 1 94.25 66 MET B N 1
ATOM 1665 C CA . MET B 1 66 ? 5.23 -16.141 -8.539 1 94.25 66 MET B CA 1
ATOM 1666 C C . MET B 1 66 ? 3.867 -15.719 -9.086 1 94.25 66 MET B C 1
ATOM 1668 O O . MET B 1 66 ? 2.924 -15.516 -8.32 1 94.25 66 MET B O 1
ATOM 1672 N N . PRO B 1 67 ? 3.736 -15.703 -10.336 1 91.88 67 PRO B N 1
ATOM 1673 C CA . PRO B 1 67 ? 2.439 -15.32 -10.898 1 91.88 67 PRO B CA 1
ATOM 1674 C C . PRO B 1 67 ? 1.293 -16.188 -10.375 1 91.88 67 PRO B C 1
ATOM 1676 O O . PRO B 1 67 ? 1.469 -17.391 -10.156 1 91.88 67 PRO B O 1
ATOM 1679 N N . GLY B 1 68 ? 0.166 -15.539 -10.18 1 91.75 68 GLY B N 1
ATOM 1680 C CA . GLY B 1 68 ? -1.001 -16.25 -9.68 1 91.75 68 GLY B CA 1
ATOM 1681 C C . GLY B 1 68 ? -1.109 -16.219 -8.164 1 91.75 68 GLY B C 1
ATOM 1682 O O . GLY B 1 68 ? -2.115 -16.656 -7.602 1 91.75 68 GLY B O 1
ATOM 1683 N N . CYS B 1 69 ? -0.102 -15.688 -7.516 1 95.25 69 CYS B N 1
ATOM 1684 C CA . CYS B 1 69 ? -0.132 -15.625 -6.059 1 95.25 69 CYS B CA 1
ATOM 1685 C C . CYS B 1 69 ? -1.172 -14.617 -5.578 1 95.25 69 CYS B C 1
ATOM 1687 O O . CYS B 1 69 ? -1.597 -13.75 -6.34 1 95.25 69 CYS B O 1
ATOM 1689 N N . ILE B 1 70 ? -1.556 -14.805 -4.305 1 95.69 70 ILE B N 1
ATOM 1690 C CA . ILE B 1 70 ? -2.51 -13.914 -3.658 1 95.69 70 ILE B CA 1
ATOM 1691 C C . ILE B 1 70 ? -1.867 -13.266 -2.434 1 95.69 70 ILE B C 1
ATOM 1693 O O . ILE B 1 70 ? -1.378 -13.961 -1.54 1 95.69 70 ILE B O 1
ATOM 1697 N N . TYR B 1 71 ? -1.87 -11.977 -2.412 1 97.25 71 TYR B N 1
ATOM 1698 C CA . TYR B 1 71 ? -1.318 -11.227 -1.291 1 97.25 71 TYR B CA 1
ATOM 1699 C C . TYR B 1 71 ? -2.279 -11.227 -0.108 1 97.25 71 TYR B C 1
ATOM 1701 O O . TYR B 1 71 ? -3.453 -10.875 -0.253 1 97.25 71 TYR B O 1
ATOM 1709 N N . ILE B 1 72 ? -1.79 -11.57 1.128 1 97.94 72 ILE B N 1
ATOM 1710 C CA . ILE B 1 72 ? -2.783 -11.727 2.186 1 97.94 72 ILE B CA 1
ATOM 1711 C C . ILE B 1 72 ? -2.416 -10.836 3.371 1 97.94 72 ILE B C 1
ATOM 1713 O O . ILE B 1 72 ? -3.254 -10.562 4.23 1 97.94 72 ILE B O 1
ATOM 1717 N N . HIS B 1 73 ? -1.151 -10.477 3.494 1 98.88 73 HIS B N 1
ATOM 1718 C CA . HIS B 1 73 ? -0.724 -9.617 4.594 1 98.88 73 HIS B CA 1
ATOM 1719 C C . HIS B 1 73 ? 0.474 -8.766 4.191 1 98.88 73 HIS B C 1
ATOM 1721 O O . HIS B 1 73 ? 1.356 -9.227 3.467 1 98.88 73 HIS B O 1
ATOM 1727 N N . GLU B 1 74 ? 0.499 -7.555 4.691 1 98.88 74 GLU B N 1
ATOM 1728 C CA . GLU B 1 74 ? 1.661 -6.688 4.527 1 98.88 74 GLU B CA 1
ATOM 1729 C C . GLU B 1 74 ? 1.829 -5.754 5.723 1 98.88 74 GLU B C 1
ATOM 1731 O O . GLU B 1 74 ? 0.855 -5.176 6.207 1 98.88 74 GLU B O 1
ATOM 1736 N N . GLU B 1 75 ? 3.023 -5.652 6.18 1 98.94 75 GLU B N 1
ATOM 1737 C CA . GLU B 1 75 ? 3.42 -4.66 7.172 1 98.94 75 GLU B CA 1
ATOM 1738 C C . GLU B 1 75 ? 4.664 -3.896 6.719 1 98.94 75 GLU B C 1
ATOM 1740 O O . GLU B 1 75 ? 5.676 -4.504 6.371 1 98.94 75 GLU B O 1
ATOM 1745 N N . VAL B 1 76 ? 4.562 -2.555 6.793 1 98.88 76 VAL B N 1
ATOM 1746 C CA . VAL B 1 76 ? 5.688 -1.751 6.336 1 98.88 76 VAL B CA 1
ATOM 1747 C C . VAL B 1 76 ? 5.949 -0.614 7.32 1 98.88 76 VAL B C 1
ATOM 1749 O O . VAL B 1 76 ? 5.012 -0.043 7.879 1 98.88 76 VAL B O 1
ATOM 1752 N N . ASN B 1 77 ? 7.188 -0.348 7.543 1 98.88 77 ASN B N 1
ATOM 1753 C CA . ASN B 1 77 ? 7.707 0.842 8.211 1 98.88 77 ASN B CA 1
ATOM 1754 C C . ASN B 1 77 ? 8.375 1.791 7.223 1 98.88 77 ASN B C 1
ATOM 1756 O O . ASN B 1 77 ? 9.312 1.406 6.523 1 98.88 77 ASN B O 1
ATOM 1760 N N . PHE B 1 78 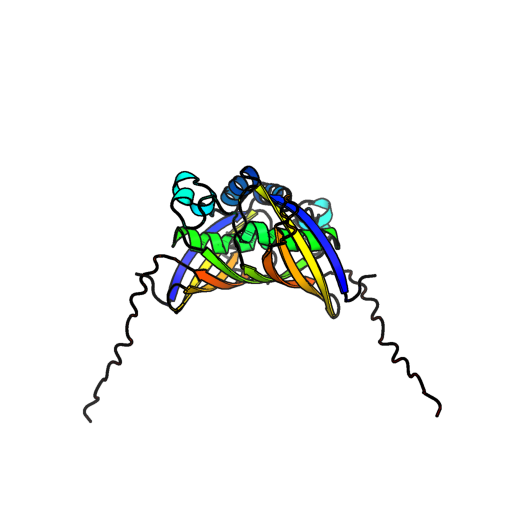? 7.832 2.963 7.16 1 98.62 78 PHE B N 1
ATOM 1761 C CA . PHE B 1 78 ? 8.438 3.998 6.332 1 98.62 78 PHE B CA 1
ATOM 1762 C C . PHE B 1 78 ? 9.531 4.734 7.094 1 98.62 78 PHE B C 1
ATOM 1764 O O . PHE B 1 78 ? 9.242 5.578 7.945 1 98.62 78 PHE B O 1
ATOM 1771 N N . THR B 1 79 ? 10.789 4.539 6.691 1 97.69 79 THR B N 1
ATOM 1772 C CA . THR B 1 79 ? 11.898 4.93 7.555 1 97.69 79 THR B CA 1
ATOM 1773 C C . THR B 1 79 ? 12.508 6.246 7.086 1 97.69 79 THR B C 1
ATOM 1775 O O . THR B 1 79 ? 13.07 6.996 7.891 1 97.69 79 THR B O 1
ATOM 1778 N N . LYS B 1 80 ? 12.5 6.477 5.82 1 96.75 80 LYS B N 1
ATOM 1779 C CA . LYS B 1 80 ? 13.008 7.695 5.199 1 96.75 80 LYS B CA 1
ATOM 1780 C C . LYS B 1 80 ? 12.156 8.102 3.996 1 96.75 80 LYS B C 1
ATOM 1782 O O . LYS B 1 80 ? 11.461 7.266 3.418 1 96.75 80 LYS B O 1
ATOM 1787 N N . PRO B 1 81 ? 12.242 9.336 3.637 1 96.88 81 PRO B N 1
ATOM 1788 C CA . PRO B 1 81 ? 11.469 9.734 2.459 1 96.88 81 PRO B CA 1
ATOM 1789 C C . PRO B 1 81 ? 12.078 9.234 1.152 1 96.88 81 PRO B C 1
ATOM 1791 O O . PRO B 1 81 ? 13.289 9 1.083 1 96.88 81 PRO B O 1
ATOM 1794 N N . THR B 1 82 ? 11.234 8.977 0.214 1 97.25 82 THR B N 1
ATOM 1795 C CA . THR B 1 82 ? 11.609 8.828 -1.187 1 97.25 82 THR B CA 1
ATOM 1796 C C . THR B 1 82 ? 11.266 10.086 -1.979 1 97.25 82 THR B C 1
ATOM 1798 O O . THR B 1 82 ? 10.172 10.641 -1.823 1 97.25 82 THR B O 1
ATOM 1801 N N . PHE B 1 83 ? 12.195 10.523 -2.809 1 97.56 83 PHE B N 1
ATOM 1802 C CA . PHE B 1 83 ? 11.953 11.742 -3.566 1 97.56 83 PHE B CA 1
ATOM 1803 C C . PHE B 1 83 ? 11.602 11.422 -5.012 1 97.56 83 PHE B C 1
ATOM 1805 O O . PHE B 1 83 ? 12.008 10.383 -5.539 1 97.56 83 PHE B O 1
ATOM 1812 N N . VAL B 1 84 ? 10.805 12.336 -5.57 1 97.62 84 VAL B N 1
ATOM 1813 C CA . VAL B 1 84 ? 10.461 12.203 -6.98 1 97.62 84 VAL B CA 1
ATOM 1814 C C . VAL B 1 84 ? 11.734 12.07 -7.812 1 97.62 84 VAL B C 1
ATOM 1816 O O . VAL B 1 84 ? 12.695 12.812 -7.613 1 97.62 84 VAL B O 1
ATOM 1819 N N . ASN B 1 85 ? 11.75 11.016 -8.672 1 96.81 85 ASN B N 1
ATOM 1820 C CA . ASN B 1 85 ? 12.82 10.703 -9.609 1 96.81 85 ASN B CA 1
ATOM 1821 C C . ASN B 1 85 ? 13.922 9.883 -8.953 1 96.81 85 ASN B C 1
ATOM 1823 O O . ASN B 1 85 ? 14.961 9.633 -9.562 1 96.81 85 ASN B O 1
ATOM 1827 N N . ASP B 1 86 ? 13.719 9.484 -7.727 1 96.12 86 ASP B N 1
ATOM 1828 C CA . ASP B 1 86 ? 14.625 8.508 -7.137 1 96.12 86 ASP B CA 1
ATOM 1829 C C . ASP B 1 86 ? 14.523 7.16 -7.848 1 96.12 86 ASP B C 1
ATOM 1831 O O . ASP B 1 86 ? 13.477 6.828 -8.406 1 96.12 86 ASP B O 1
ATOM 1835 N N . ILE B 1 87 ? 15.602 6.438 -7.848 1 97.25 87 ILE B N 1
ATOM 1836 C CA . ILE B 1 87 ? 15.609 5.035 -8.25 1 97.25 87 ILE B CA 1
ATOM 1837 C C . ILE B 1 87 ? 15.453 4.145 -7.016 1 97.25 87 ILE B C 1
ATOM 1839 O O . ILE B 1 87 ? 16.266 4.211 -6.09 1 97.25 87 ILE B O 1
ATOM 1843 N N . VAL B 1 88 ? 14.414 3.312 -7.043 1 97.69 88 VAL B N 1
ATOM 1844 C CA . VAL B 1 88 ? 14.086 2.498 -5.875 1 97.69 88 VAL B CA 1
ATOM 1845 C C . VAL B 1 88 ? 14.227 1.019 -6.223 1 97.69 88 VAL B C 1
ATOM 1847 O O . VAL B 1 88 ? 13.711 0.562 -7.242 1 97.69 88 VAL B O 1
ATOM 1850 N N . LYS B 1 89 ? 14.93 0.316 -5.395 1 98 89 LYS B N 1
ATOM 1851 C CA . LYS B 1 89 ? 14.984 -1.142 -5.457 1 98 89 LYS B CA 1
ATOM 1852 C C . LYS B 1 89 ? 14.109 -1.775 -4.379 1 98 89 LYS B C 1
ATOM 1854 O O . LYS B 1 89 ? 14.32 -1.545 -3.188 1 98 89 LYS B O 1
ATOM 1859 N N . ALA B 1 90 ? 13.156 -2.557 -4.801 1 98.69 90 ALA B N 1
ATOM 1860 C CA . ALA B 1 90 ? 12.367 -3.385 -3.891 1 98.69 90 ALA B CA 1
ATOM 1861 C C . ALA B 1 90 ? 12.898 -4.816 -3.855 1 98.69 90 ALA B C 1
ATOM 1863 O O . ALA B 1 90 ? 13.234 -5.387 -4.895 1 98.69 90 ALA B O 1
ATOM 1864 N N . GLU B 1 91 ? 12.945 -5.328 -2.631 1 98.75 91 GLU B N 1
ATOM 1865 C CA . GLU B 1 91 ? 13.492 -6.664 -2.447 1 98.75 91 GLU B CA 1
ATOM 1866 C C . GLU B 1 91 ? 12.641 -7.488 -1.488 1 98.75 91 GLU B C 1
ATOM 1868 O O . GLU B 1 91 ? 12.172 -6.977 -0.469 1 98.75 91 GLU B O 1
ATOM 1873 N N . THR B 1 92 ? 12.508 -8.773 -1.846 1 98.88 92 THR B N 1
ATOM 1874 C CA . THR B 1 92 ? 11.836 -9.719 -0.962 1 98.88 92 THR B CA 1
ATOM 1875 C C . THR B 1 92 ? 12.711 -10.945 -0.722 1 98.88 92 THR B C 1
ATOM 1877 O O . THR B 1 92 ? 13.406 -11.406 -1.629 1 98.88 92 THR B O 1
ATOM 1880 N N . LYS B 1 93 ? 12.688 -11.398 0.504 1 98.88 93 LYS B N 1
ATOM 1881 C CA . LYS B 1 93 ? 13.391 -12.625 0.891 1 98.88 93 LYS B CA 1
ATOM 1882 C C . LYS B 1 93 ? 12.445 -13.602 1.585 1 98.88 93 LYS B C 1
ATOM 1884 O O . LYS B 1 93 ? 11.789 -13.25 2.568 1 98.88 93 LYS B O 1
ATOM 1889 N N . ILE B 1 94 ? 12.43 -14.852 1.083 1 98.69 94 ILE B N 1
ATOM 1890 C CA . ILE B 1 94 ? 11.578 -15.859 1.717 1 98.69 94 ILE B CA 1
ATOM 1891 C C . ILE B 1 94 ? 12.141 -16.219 3.086 1 98.69 94 ILE B C 1
ATOM 1893 O O . ILE B 1 94 ? 13.297 -16.656 3.191 1 98.69 94 ILE B O 1
ATOM 1897 N N . ILE B 1 95 ? 11.312 -16.156 4.113 1 98.81 95 ILE B N 1
ATOM 1898 C CA . ILE B 1 95 ? 11.82 -16.438 5.449 1 98.81 95 ILE B CA 1
ATOM 1899 C C . ILE B 1 95 ? 11.023 -17.578 6.078 1 98.81 95 ILE B C 1
ATOM 1901 O O . ILE B 1 95 ? 11.414 -18.125 7.113 1 98.81 95 ILE B O 1
ATOM 1905 N N . ASP B 1 96 ? 9.898 -17.953 5.508 1 98.38 96 ASP B N 1
ATOM 1906 C CA . ASP B 1 96 ? 9.094 -19.062 5.996 1 98.38 96 ASP B CA 1
ATOM 1907 C C . ASP B 1 96 ? 8.172 -19.609 4.898 1 98.38 96 ASP B C 1
ATOM 1909 O O . ASP B 1 96 ? 7.711 -18.844 4.043 1 98.38 96 ASP B O 1
ATOM 1913 N N . ILE B 1 97 ? 7.977 -20.906 4.898 1 97.12 97 ILE B N 1
ATOM 1914 C CA . ILE B 1 97 ? 7.035 -21.578 4.02 1 97.12 97 ILE B CA 1
ATOM 1915 C C . ILE B 1 97 ? 6.184 -22.562 4.832 1 97.12 97 ILE B C 1
ATOM 1917 O O . ILE B 1 97 ? 6.707 -23.5 5.426 1 97.12 97 ILE B O 1
ATOM 1921 N N . THR B 1 98 ? 4.945 -22.312 4.848 1 96.12 98 THR B N 1
ATOM 1922 C CA . THR B 1 98 ? 3.998 -23.172 5.555 1 96.12 98 THR B CA 1
ATOM 1923 C C . THR B 1 98 ? 2.801 -23.5 4.672 1 96.12 98 THR B C 1
ATOM 1925 O O . THR B 1 98 ? 1.922 -22.656 4.465 1 96.12 98 THR B O 1
ATOM 1928 N N . GLY B 1 99 ? 2.779 -24.75 4.176 1 94.12 99 GLY B N 1
ATOM 1929 C CA . GLY B 1 99 ? 1.735 -25.094 3.221 1 94.12 99 GLY B CA 1
ATOM 1930 C C . GLY B 1 99 ? 1.808 -24.281 1.944 1 94.12 99 GLY B C 1
ATOM 1931 O O . GLY B 1 99 ? 2.826 -24.297 1.249 1 94.12 99 GLY B O 1
ATOM 1932 N N . LYS B 1 100 ? 0.708 -23.531 1.776 1 95.75 100 LYS B N 1
ATOM 1933 C CA . LYS B 1 100 ? 0.633 -22.734 0.556 1 95.75 100 LYS B CA 1
ATOM 1934 C C . LYS B 1 100 ? 0.921 -21.266 0.843 1 95.75 100 LYS B C 1
ATOM 1936 O O . LYS B 1 100 ? 0.681 -20.406 -0.005 1 95.75 100 LYS B O 1
ATOM 1941 N N . LYS B 1 101 ? 1.401 -21.094 2.062 1 97.75 101 LYS B N 1
ATOM 1942 C CA . LYS B 1 101 ? 1.726 -19.719 2.463 1 97.75 101 LYS B CA 1
ATOM 1943 C C . LYS B 1 101 ? 3.234 -19.5 2.471 1 97.75 101 LYS B C 1
ATOM 1945 O O . LYS B 1 101 ? 3.996 -20.359 2.914 1 97.75 101 LYS B O 1
ATOM 1950 N N . ILE B 1 102 ? 3.627 -18.391 1.979 1 98.38 102 ILE B N 1
ATOM 1951 C CA . ILE B 1 102 ? 5.023 -17.969 1.983 1 98.38 102 ILE B CA 1
ATOM 1952 C C . ILE B 1 102 ? 5.152 -16.625 2.695 1 98.38 102 ILE B C 1
ATOM 1954 O O . ILE B 1 102 ? 4.41 -15.68 2.404 1 98.38 102 ILE B O 1
ATOM 1958 N N . THR B 1 103 ? 6.074 -16.531 3.645 1 98.81 103 THR B N 1
ATOM 1959 C CA . THR B 1 103 ? 6.359 -15.281 4.352 1 98.81 103 THR B CA 1
ATOM 1960 C C . THR B 1 103 ? 7.664 -14.664 3.855 1 98.81 103 THR B C 1
ATOM 1962 O O . THR B 1 103 ? 8.664 -15.359 3.678 1 98.81 103 THR B O 1
ATOM 1965 N N . PHE B 1 104 ? 7.625 -13.375 3.701 1 98.88 104 PHE B N 1
ATOM 1966 C CA . PHE B 1 104 ? 8.781 -12.641 3.197 1 98.88 104 PHE B CA 1
ATOM 1967 C C . PHE B 1 104 ? 9.227 -11.578 4.191 1 98.88 104 PHE B C 1
ATOM 1969 O O . PHE B 1 104 ? 8.398 -10.922 4.816 1 98.88 104 PHE B O 1
ATOM 1976 N N . SER B 1 105 ? 10.57 -11.398 4.34 1 98.94 105 SER B N 1
ATOM 1977 C CA . SER B 1 105 ? 11.117 -10.094 4.715 1 98.94 105 SER B CA 1
ATOM 1978 C C . SER B 1 105 ? 11.219 -9.172 3.508 1 98.94 105 SER B C 1
ATOM 1980 O O . SER B 1 105 ? 11.594 -9.609 2.416 1 98.94 105 SER B O 1
ATOM 1982 N N . THR B 1 106 ? 10.883 -7.945 3.705 1 98.94 106 THR B N 1
ATOM 1983 C CA . THR B 1 106 ? 10.805 -7.047 2.559 1 98.94 106 THR B CA 1
ATOM 1984 C C . THR B 1 106 ? 11.531 -5.738 2.846 1 98.94 106 THR B C 1
ATOM 1986 O O . THR B 1 106 ? 11.648 -5.328 4.004 1 98.94 106 THR B O 1
ATOM 1989 N N . GLN B 1 107 ? 12.062 -5.082 1.789 1 98.75 107 GLN B N 1
ATOM 1990 C CA . GLN B 1 107 ? 12.68 -3.768 1.929 1 98.75 107 GLN B CA 1
ATOM 1991 C C . GLN B 1 107 ? 12.695 -3.021 0.598 1 98.75 107 GLN B C 1
ATOM 1993 O O . GLN B 1 107 ? 12.75 -3.641 -0.467 1 98.75 107 GLN B O 1
ATOM 1998 N N . CYS B 1 108 ? 12.609 -1.733 0.711 1 98.69 108 CYS B N 1
ATOM 1999 C CA . CYS B 1 108 ? 12.883 -0.841 -0.411 1 98.69 108 CYS B CA 1
ATOM 2000 C C . CYS B 1 108 ? 14.062 0.076 -0.109 1 98.69 108 CYS B C 1
ATOM 2002 O O . CYS B 1 108 ? 14.156 0.628 0.989 1 98.69 108 CYS B O 1
ATOM 2004 N N . THR B 1 109 ? 14.914 0.229 -1.102 1 98 109 THR B N 1
ATOM 2005 C CA . THR B 1 109 ? 16.109 1.05 -0.968 1 98 109 THR B CA 1
ATOM 2006 C C . THR B 1 109 ? 16.203 2.049 -2.117 1 98 109 THR B C 1
ATOM 2008 O O . THR B 1 109 ? 15.953 1.702 -3.273 1 98 109 THR B O 1
ATOM 2011 N N . VAL B 1 110 ? 16.594 3.275 -1.788 1 97.12 110 VAL B N 1
ATOM 2012 C CA . VAL B 1 110 ? 16.922 4.246 -2.824 1 97.12 110 VAL B CA 1
ATOM 2013 C C . VAL B 1 110 ? 18.391 4.094 -3.23 1 97.12 110 VAL B C 1
ATOM 2015 O O . VAL B 1 110 ? 19.281 4.113 -2.379 1 97.12 110 VAL B O 1
ATOM 2018 N N . ILE B 1 111 ? 18.5 3.906 -4.535 1 92.06 111 ILE B N 1
ATOM 2019 C CA . ILE B 1 111 ? 19.844 3.713 -5.07 1 92.06 111 ILE B CA 1
ATOM 2020 C C . ILE B 1 111 ? 20.422 5.051 -5.539 1 92.06 111 ILE B C 1
ATOM 2022 O O . ILE B 1 111 ? 19.734 5.812 -6.23 1 92.06 111 ILE B O 1
ATOM 2026 N N . SER B 1 112 ? 21.453 5.59 -4.949 1 78.75 112 SER B N 1
ATOM 2027 C CA . SER B 1 112 ? 22.109 6.828 -5.355 1 78.75 112 SER B CA 1
ATOM 2028 C C . SER B 1 112 ? 23.062 6.59 -6.527 1 78.75 112 SER B C 1
ATOM 2030 O O . SER B 1 112 ? 23.625 5.5 -6.672 1 78.75 112 SER B O 1
ATOM 2032 N N . ASN B 1 113 ? 22.75 7.359 -7.672 1 61.62 113 ASN B N 1
ATOM 2033 C CA . ASN B 1 113 ? 23.719 7.273 -8.758 1 61.62 113 ASN B CA 1
ATOM 2034 C C . ASN B 1 113 ? 25.141 7.523 -8.258 1 61.62 113 ASN B C 1
ATOM 2036 O O . ASN B 1 113 ? 26.109 7.223 -8.953 1 61.62 113 ASN B O 1
ATOM 2040 N N . ASP B 1 114 ? 25.156 8.5 -7.344 1 55.84 114 ASP B N 1
ATOM 2041 C CA . ASP B 1 114 ? 26.531 8.906 -7.074 1 55.84 114 ASP B CA 1
ATOM 2042 C C . ASP B 1 114 ? 27.266 7.848 -6.25 1 55.84 114 ASP B C 1
ATOM 2044 O O . ASP B 1 114 ? 26.625 7.066 -5.531 1 55.84 114 ASP B O 1
ATOM 2048 N N . ASN B 1 115 ? 28.406 7.59 -6.699 1 49.59 115 ASN B N 1
ATOM 2049 C CA . ASN B 1 115 ? 29.422 6.695 -6.168 1 49.59 115 ASN B CA 1
ATOM 2050 C C . ASN B 1 115 ? 29.328 6.559 -4.652 1 49.59 115 ASN B C 1
ATOM 2052 O O . ASN B 1 115 ? 30.094 5.816 -4.035 1 49.59 115 ASN B O 1
ATOM 2056 N N . ASP B 1 116 ? 28.938 7.516 -4.031 1 49.16 116 ASP B N 1
ATOM 2057 C CA . ASP B 1 116 ? 29.156 7.398 -2.592 1 49.16 116 ASP B CA 1
ATOM 2058 C C . ASP B 1 116 ? 28.094 6.5 -1.952 1 49.16 116 ASP B C 1
ATOM 2060 O O . ASP B 1 116 ? 28 6.43 -0.726 1 49.16 116 ASP B O 1
ATOM 2064 N N . ASN B 1 117 ? 27.766 5.371 -2.545 1 51.06 117 ASN B N 1
ATOM 2065 C CA . ASN B 1 117 ? 27.219 4.039 -2.291 1 51.06 117 ASN B CA 1
ATOM 2066 C C . ASN B 1 117 ? 26.078 4.082 -1.284 1 51.06 117 ASN B C 1
ATOM 2068 O O . ASN B 1 117 ? 25.875 3.139 -0.517 1 51.06 117 ASN B O 1
ATOM 2072 N N . ILE B 1 118 ? 25.672 5.289 -0.738 1 57.22 118 ILE B N 1
ATOM 2073 C CA . ILE B 1 118 ? 24.844 5.059 0.448 1 57.22 118 ILE B CA 1
ATOM 2074 C C . ILE B 1 118 ? 23.438 4.656 0.032 1 57.22 118 ILE B C 1
ATOM 2076 O O . ILE B 1 118 ? 22.734 5.43 -0.62 1 57.22 118 ILE B O 1
ATOM 2080 N N . ASN B 1 119 ? 23.125 3.34 -0.01 1 68.25 119 ASN B N 1
ATOM 2081 C CA . ASN B 1 119 ? 21.781 2.775 -0.087 1 68.25 119 ASN B CA 1
ATOM 2082 C C . ASN B 1 119 ? 20.969 3.074 1.174 1 68.25 119 ASN B C 1
ATOM 2084 O O . ASN B 1 119 ? 21.422 2.781 2.285 1 68.25 119 ASN B O 1
ATOM 2088 N N . ASN B 1 120 ? 19.984 3.967 0.948 1 90 120 ASN B N 1
ATOM 2089 C CA . ASN B 1 120 ? 19.109 4.336 2.047 1 90 120 ASN B CA 1
ATOM 2090 C C . ASN B 1 120 ? 17.844 3.488 2.055 1 90 120 ASN B C 1
ATOM 2092 O O . ASN B 1 120 ? 17.047 3.535 1.107 1 90 120 ASN B O 1
ATOM 2096 N N . VAL B 1 121 ? 17.766 2.623 3.09 1 97.12 121 VAL B N 1
ATOM 2097 C CA . VAL B 1 121 ? 16.547 1.846 3.266 1 97.12 121 VAL B CA 1
ATOM 2098 C C . VAL B 1 121 ? 15.383 2.775 3.625 1 97.12 121 VAL B C 1
ATOM 2100 O O . VAL B 1 121 ? 15.43 3.467 4.645 1 97.12 121 VAL B O 1
ATOM 2103 N N . VAL B 1 122 ? 14.406 2.775 2.766 1 98.44 122 VAL B N 1
ATOM 2104 C CA . VAL B 1 122 ? 13.312 3.725 2.969 1 98.44 122 VAL B CA 1
ATOM 2105 C C . VAL B 1 122 ? 12.078 2.992 3.479 1 98.44 122 VAL B C 1
ATOM 2107 O O . VAL B 1 122 ? 11.172 3.607 4.047 1 98.44 122 VAL B O 1
ATOM 2110 N N . ILE B 1 123 ? 11.953 1.722 3.205 1 98.81 123 ILE B N 1
ATOM 2111 C CA . ILE B 1 123 ? 10.883 0.882 3.73 1 98.81 123 ILE B CA 1
ATOM 2112 C C . ILE B 1 123 ? 11.453 -0.451 4.207 1 98.81 123 ILE B C 1
ATOM 2114 O O . ILE B 1 123 ? 12.328 -1.027 3.551 1 98.81 123 ILE B O 1
ATOM 2118 N N . LYS B 1 124 ? 10.945 -0.92 5.254 1 98.81 124 LYS B N 1
ATOM 2119 C CA . LYS B 1 124 ? 11.195 -2.27 5.754 1 98.81 124 LYS B CA 1
ATOM 2120 C C .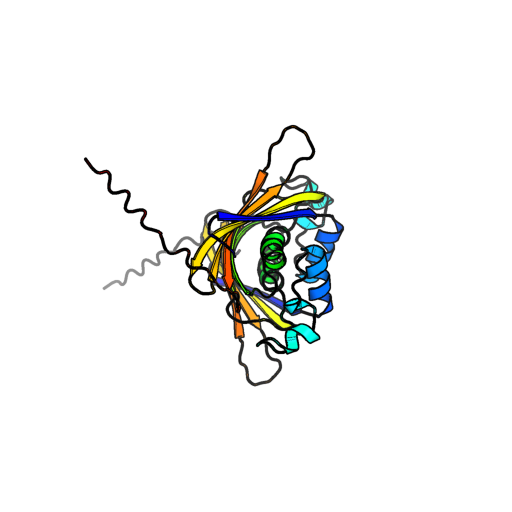 LYS B 1 124 ? 9.906 -2.91 6.273 1 98.81 124 LYS B C 1
ATOM 2122 O O . LYS B 1 124 ? 9.023 -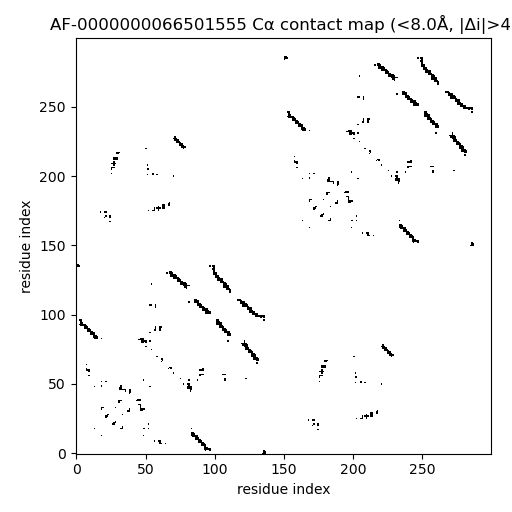2.217 6.781 1 98.81 124 LYS B O 1
ATOM 2127 N N . GLY B 1 125 ? 9.852 -4.266 6.176 1 98.88 125 GLY B N 1
ATOM 2128 C CA . GLY B 1 125 ? 8.664 -4.922 6.695 1 98.88 125 GLY B CA 1
ATOM 2129 C C . GLY B 1 125 ? 8.602 -6.402 6.359 1 98.88 125 GLY B C 1
ATOM 2130 O O . GLY B 1 125 ? 9.641 -7.055 6.23 1 98.88 125 GLY B O 1
ATOM 2131 N N . THR B 1 126 ? 7.375 -6.941 6.379 1 98.94 126 THR B N 1
ATOM 2132 C CA . THR B 1 126 ? 7.09 -8.336 6.059 1 98.94 126 THR B CA 1
ATOM 2133 C C . THR B 1 126 ? 5.812 -8.445 5.23 1 98.94 126 THR B C 1
ATOM 2135 O O . THR B 1 126 ? 5 -7.523 5.203 1 98.94 126 THR B O 1
ATOM 2138 N N . SER B 1 127 ? 5.742 -9.5 4.562 1 98.88 127 SER B N 1
ATOM 2139 C CA . SER B 1 127 ? 4.516 -9.797 3.832 1 98.88 127 SER B CA 1
ATOM 2140 C C . SER B 1 127 ? 4.266 -11.297 3.758 1 98.88 127 SER B C 1
ATOM 2142 O O . SER B 1 127 ? 5.164 -12.102 4.02 1 98.88 127 SER B O 1
ATOM 2144 N N . ILE B 1 128 ? 3.029 -11.664 3.475 1 98.88 128 ILE B N 1
ATOM 2145 C CA . ILE B 1 128 ? 2.621 -13.055 3.316 1 98.88 128 ILE B CA 1
ATOM 2146 C C . ILE B 1 128 ? 1.765 -13.203 2.061 1 98.88 128 ILE B C 1
ATOM 2148 O O . ILE B 1 128 ? 0.905 -12.359 1.786 1 98.88 128 ILE B O 1
ATOM 2152 N N . ILE B 1 129 ? 2.043 -14.234 1.323 1 98.44 129 ILE B N 1
ATOM 2153 C CA . ILE B 1 129 ? 1.184 -14.562 0.192 1 98.44 129 ILE B CA 1
ATOM 2154 C C . ILE B 1 129 ? 0.689 -16 0.321 1 98.44 129 ILE B C 1
ATOM 2156 O O . ILE B 1 129 ? 1.252 -16.797 1.082 1 98.44 129 ILE B O 1
ATOM 2160 N N . HIS B 1 130 ? -0.4 -16.281 -0.329 1 97.12 130 HIS B N 1
ATOM 2161 C CA . HIS B 1 130 ? -0.897 -17.625 -0.63 1 97.12 130 HIS B CA 1
ATOM 2162 C C . HIS B 1 130 ? -0.691 -17.969 -2.102 1 97.12 130 HIS B C 1
ATOM 2164 O O . HIS B 1 130 ? -1.021 -17.172 -2.982 1 97.12 130 HIS B O 1
ATOM 2170 N N . HIS B 1 131 ? -0.142 -19.047 -2.381 1 95 131 HIS B N 1
ATOM 2171 C CA . HIS B 1 131 ? -0.028 -19.531 -3.754 1 95 131 HIS B CA 1
ATOM 2172 C C . HIS B 1 131 ? -0.738 -20.859 -3.93 1 95 131 HIS B C 1
ATOM 2174 O O . HIS B 1 131 ? -0.263 -21.891 -3.439 1 95 131 HIS B O 1
ATOM 2180 N N . PRO B 1 132 ? -1.782 -20.812 -4.723 1 90.06 132 PRO B N 1
ATOM 2181 C CA . PRO B 1 132 ? -2.643 -22 -4.797 1 90.06 132 PRO B CA 1
ATOM 2182 C C . PRO B 1 132 ? -1.909 -23.234 -5.328 1 90.06 132 PRO B C 1
ATOM 2184 O O . PRO B 1 132 ? -2.277 -24.359 -5.004 1 90.06 132 PRO B O 1
ATOM 2187 N N . ASN B 1 133 ? -0.88 -23.094 -6.082 1 85.31 133 ASN B N 1
ATOM 2188 C CA . ASN B 1 133 ? -0.198 -24.219 -6.711 1 85.31 133 ASN B CA 1
ATOM 2189 C C . ASN B 1 133 ? 1.188 -24.438 -6.109 1 85.31 133 ASN B C 1
ATOM 2191 O O . ASN B 1 133 ? 2.057 -25.031 -6.746 1 85.31 133 ASN B O 1
ATOM 2195 N N . LEU B 1 134 ? 1.317 -23.891 -4.992 1 84.94 134 LEU B N 1
ATOM 2196 C CA . LEU B 1 134 ? 2.639 -24.031 -4.391 1 84.94 134 LEU B CA 1
ATOM 2197 C C . LEU B 1 134 ? 2.918 -25.5 -4.047 1 84.94 134 LEU B C 1
ATOM 2199 O O . LEU B 1 134 ? 2.082 -26.172 -3.441 1 84.94 134 LEU B O 1
ATOM 2203 N N . ILE B 1 135 ? 4.027 -26.016 -4.633 1 69.62 135 ILE B N 1
ATOM 2204 C CA . ILE B 1 135 ? 4.523 -27.344 -4.266 1 69.62 135 ILE B CA 1
ATOM 2205 C C . ILE B 1 135 ? 5.793 -27.203 -3.428 1 69.62 135 ILE B C 1
ATOM 2207 O O . ILE B 1 135 ? 6.789 -26.641 -3.891 1 69.62 135 ILE B O 1
ATOM 2211 N N . SER B 1 136 ? 5.621 -26.812 -2.232 1 56.88 136 SER B N 1
ATOM 2212 C CA . SER B 1 136 ? 6.805 -26.641 -1.399 1 56.88 136 SER B CA 1
ATOM 2213 C C . SER B 1 136 ? 7.555 -27.953 -1.219 1 56.88 136 SER B C 1
ATOM 2215 O O . SER B 1 136 ? 6.938 -29.016 -1.041 1 56.88 136 SER B O 1
ATOM 2217 N N . LYS B 1 137 ? 8.625 -28.172 -1.995 1 50.34 137 LYS B N 1
ATOM 2218 C CA . LYS B 1 137 ? 9.414 -29.328 -1.573 1 50.34 137 LYS B CA 1
ATOM 2219 C C . LYS B 1 137 ? 9.844 -29.203 -0.116 1 50.34 137 LYS B C 1
ATOM 2221 O O . LYS B 1 137 ? 10.469 -28.203 0.264 1 50.34 137 LYS B O 1
ATOM 2226 N N . ARG B 1 138 ? 9.055 -29.625 0.802 1 45.16 138 ARG B N 1
ATOM 2227 C CA . ARG B 1 138 ? 9.57 -29.797 2.156 1 45.16 138 ARG B CA 1
ATOM 2228 C C . ARG B 1 138 ? 11.008 -30.297 2.137 1 45.16 138 ARG B C 1
ATOM 2230 O O . ARG B 1 138 ? 11.273 -31.406 1.665 1 45.16 138 ARG B O 1
ATOM 2237 N N . ILE B 1 139 ? 11.961 -29.5 1.745 1 43.06 139 ILE B N 1
ATOM 2238 C CA . ILE B 1 139 ? 13.273 -30.062 2.062 1 43.06 139 ILE B CA 1
ATOM 2239 C C . ILE B 1 139 ? 13.289 -30.562 3.502 1 43.06 139 ILE B C 1
ATOM 2241 O O . ILE B 1 139 ? 13.164 -29.781 4.445 1 43.06 139 ILE B O 1
ATOM 2245 N N . ASP B 1 140 ? 12.734 -31.641 3.697 1 38.81 140 ASP B N 1
ATOM 2246 C CA . ASP B 1 140 ? 12.906 -32.375 4.945 1 38.81 140 ASP B CA 1
ATOM 2247 C C . ASP B 1 140 ? 14.32 -32.188 5.496 1 38.81 140 ASP B C 1
ATOM 2249 O O . ASP B 1 140 ? 15.297 -32.219 4.738 1 38.81 140 ASP B O 1
ATOM 2253 N N . LYS B 1 141 ? 14.453 -31.453 6.559 1 39 141 LYS B N 1
ATOM 2254 C CA . LYS B 1 141 ? 15.656 -31.469 7.391 1 39 141 LYS B CA 1
ATOM 2255 C C . LYS B 1 141 ? 16.406 -32.812 7.246 1 39 141 LYS B C 1
ATOM 2257 O O . LYS B 1 141 ? 15.906 -33.844 7.668 1 39 141 LYS B O 1
ATOM 2262 N N . ILE B 1 142 ? 17.125 -32.969 6.293 1 36.25 142 ILE B N 1
ATOM 2263 C CA . ILE B 1 142 ? 18.109 -34.062 6.453 1 36.25 142 ILE B CA 1
ATOM 2264 C C . ILE B 1 142 ? 18.906 -33.844 7.734 1 36.25 142 ILE B C 1
ATOM 2266 O O . ILE B 1 142 ? 19.641 -32.844 7.855 1 36.25 142 ILE B O 1
ATOM 2270 N N . THR B 1 143 ? 18.281 -34.094 8.883 1 37.41 143 THR B N 1
ATOM 2271 C CA . THR B 1 143 ? 19.078 -34.344 10.07 1 37.41 143 THR B CA 1
ATOM 2272 C C . THR B 1 143 ? 20.359 -35.062 9.703 1 37.41 143 THR B C 1
ATOM 2274 O O . THR B 1 143 ? 20.312 -36.25 9.289 1 37.41 143 THR B O 1
ATOM 2277 N N . THR B 1 144 ? 21.281 -34.406 9.016 1 36 144 THR B N 1
ATOM 2278 C CA . THR B 1 144 ? 22.609 -35 8.953 1 36 144 THR B CA 1
ATOM 2279 C C . THR B 1 144 ? 23.031 -35.531 10.32 1 36 144 THR B C 1
ATOM 2281 O O . THR B 1 144 ? 23.203 -34.781 11.273 1 36 144 THR B O 1
ATOM 2284 N N . ASN B 1 145 ? 22.516 -36.625 10.773 1 38.56 145 ASN B N 1
ATOM 2285 C CA . ASN B 1 145 ? 23.172 -37.469 11.773 1 38.56 145 ASN B CA 1
ATOM 2286 C C . ASN B 1 145 ? 24.641 -37.656 11.461 1 38.56 145 ASN B C 1
ATOM 2288 O O . ASN B 1 145 ? 25 -38.5 10.633 1 38.56 145 ASN B O 1
ATOM 2292 N N . ILE B 1 146 ? 25.484 -36.562 11.359 1 37 146 ILE B N 1
ATOM 2293 C CA . ILE B 1 146 ? 26.922 -36.812 11.469 1 37 146 ILE B CA 1
ATOM 2294 C C . ILE B 1 146 ? 27.234 -37.562 12.766 1 37 146 ILE B C 1
ATOM 2296 O O . ILE B 1 146 ? 27.031 -37.031 13.859 1 37 146 ILE B O 1
ATOM 2300 N N . ASN B 1 147 ? 26.969 -38.781 12.844 1 38.03 147 ASN B N 1
ATOM 2301 C CA . ASN B 1 147 ? 27.656 -39.719 13.727 1 38.03 147 ASN B CA 1
ATOM 2302 C C . ASN B 1 147 ? 29.156 -39.469 13.758 1 38.03 147 ASN B C 1
ATOM 2304 O O . ASN B 1 147 ? 29.844 -39.688 12.758 1 38.03 147 ASN B O 1
ATOM 2308 N N . GLU B 1 148 ? 29.641 -38.375 14.383 1 33.66 148 GLU B N 1
ATOM 2309 C CA . GLU B 1 148 ? 31.031 -38.406 14.812 1 33.66 148 GLU B CA 1
ATOM 2310 C C . GLU B 1 148 ? 31.328 -39.688 15.562 1 33.66 148 GLU B C 1
ATOM 2312 O O . GLU B 1 148 ? 30.781 -39.938 16.641 1 33.66 148 GLU B O 1
ATOM 2317 N N . LYS B 1 149 ? 31.562 -40.75 14.977 1 33 149 LYS B N 1
ATOM 2318 C CA . LYS B 1 149 ? 32.375 -41.875 15.43 1 33 149 LYS B CA 1
ATOM 2319 C C . LYS B 1 149 ? 33.656 -41.406 16.094 1 33 149 LYS B C 1
ATOM 2321 O O . LYS B 1 149 ? 34.5 -40.781 15.438 1 33 149 LYS B O 1
ATOM 2326 N N . GLU B 1 150 ? 33.562 -40.812 17.391 1 25.86 150 GLU B N 1
ATOM 2327 C CA . GLU B 1 150 ? 34.562 -41.281 18.359 1 25.86 150 GLU B CA 1
ATOM 2328 C C . GLU B 1 150 ? 34.281 -42.719 18.781 1 25.86 150 GLU B C 1
ATOM 2330 O O . GLU B 1 150 ? 33.125 -43.125 18.906 1 25.86 150 GLU B O 1
#

Solvent-accessible surface area (backbone atoms only — not comparable to full-atom values): 16111 Å² total; per-residue (Å²): 126,75,52,76,66,46,70,51,63,45,73,49,69,42,38,67,64,47,48,52,52,49,24,67,63,42,58,41,72,38,47,49,49,74,30,55,76,59,10,47,74,42,98,72,50,43,32,32,45,58,65,59,60,62,55,36,29,46,61,16,32,51,32,72,76,39,65,74,50,40,77,39,36,42,36,41,35,48,71,44,88,48,47,61,59,38,34,37,36,23,37,41,29,32,71,42,77,57,79,44,32,42,33,30,43,36,37,30,29,38,56,57,86,56,82,74,71,60,66,43,63,25,32,38,42,38,34,31,32,40,29,89,80,56,65,62,66,74,74,66,78,73,74,74,75,74,75,73,82,121,127,76,52,76,65,45,70,50,64,44,74,46,69,42,38,66,64,48,48,52,53,48,24,68,65,40,59,41,73,36,46,47,49,74,29,55,76,59,10,47,73,43,95,71,50,42,31,31,47,57,64,60,60,63,55,36,30,46,60,17,34,49,30,72,75,37,66,73,50,40,76,38,36,41,35,42,37,48,71,45,86,46,46,59,60,40,35,36,37,22,36,40,29,32,72,42,77,57,78,41,31,39,32,30,43,36,38,30,28,38,55,56,87,57,82,77,69,59,66,44,64,25,33,40,39,38,36,31,33,38,29,91,77,56,65,62,65,73,76,64,78,70,72,73,77,74,73,75,81,124

Foldseek 3Di:
DDDAFDKWKDKDFAALVNQVVVCVVVVDPPCLANPQVVVCPDPNNGRFGPPVSQVVVQVVRVCVVAPQKAWDDWDKDFDDTHGHRWMKMKMWGFHDDDPQKTKIWIWMWTADPDPPGDTDTGMTIMTMIGHPPDDPPPPPPPPPPPPPPD/DDDAFDKWKDKDFAALVNQVVVCVVVVDPPCLANPQVVVCPDPNNGRFGPPVSQVVVQVVRVCVVAPPKAWDDWDKDFDDTHGHRWMKMKMWGFHDDDPQKTKIWIWMWTADPDPPGDTDTGMTIMTMIGHPP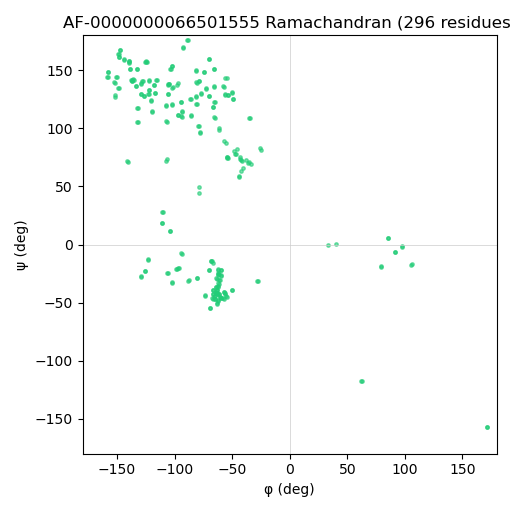DDPPPPPPPPPPPPPPD

Sequence (300 aa):
MIKIGDIDEFTKKITSNDVKLFSEICGDANPIHLDESYSKKTRYGKCIVHGALVASLIPSVVSKAMPGCIYIHEEVNFTKPTFVNDIVKAETKIIDITGKKITFSTQCTVISNDNDNINNVVIKGTSIIHHPNLISKRIDKITTNINEKEMIKIGDIDEFTKKITSNDVKLFSEICGDANPIHLDESYSKKTRYGKCIVHGALVASLIPSVVSKAMPGCIYIHEEVNFTKPTFVNDIVKAETKIIDITGKKITFSTQCTVISNDNDNINNVVIKGTSIIHHPNLISKRIDKITTNINEKE

InterPro domains:
  IPR002539 MaoC-like dehydratase domain [PF01575] (11-105)
  IPR029069 HotDog domain superfamily [SSF54637] (2-128)
  IPR050965 UPF0336/Enoyl-CoA hydratase-related [PTHR43437] (3-133)

Nearest PDB structures (foldseek):
  1iq6-assembly1_A  TM=9.244E-01  e=6.343E-13  Aeromonas caviae
  3k67-assembly1_A  TM=9.318E-01  e=9.970E-13  Archaeoglobus fulgidus
  1lo9-assembly1_A  TM=6.992E-01  e=3.060E-05  Pseudomonas sp. CBS3
  4k02-assembly1_A  TM=7.913E-01  e=1.257E-04  Arabidopsis thaliana
  1bvq-assembly1_A  TM=6.152E-01  e=4.060E-05  Pseudomonas sp. CBS3

Organism: Dictyostelium discoideum (NCBI:txid44689)

pLDDT: mean 89.1, std 19.19, range [25.66, 98.94]